Protein AF-A0A835VDY8-F1 (afdb_monomer)

Structure (mmCIF, N/CA/C/O backbone):
data_AF-A0A835VDY8-F1
#
_entry.id   AF-A0A835VDY8-F1
#
loop_
_atom_site.group_PDB
_atom_site.id
_atom_site.type_symbol
_atom_site.label_atom_id
_atom_site.label_alt_id
_atom_site.label_comp_id
_atom_site.label_asym_id
_atom_site.label_entity_id
_atom_site.label_seq_id
_atom_site.pdbx_PDB_ins_code
_atom_site.Cartn_x
_atom_site.Cartn_y
_atom_site.Cartn_z
_atom_site.occupancy
_atom_site.B_iso_or_equiv
_atom_site.auth_seq_id
_atom_site.auth_comp_id
_atom_site.auth_asym_id
_atom_site.auth_atom_id
_atom_site.pdbx_PDB_model_num
ATOM 1 N N . MET A 1 1 ? -74.717 -18.805 119.544 1.00 45.56 1 MET A N 1
ATOM 2 C CA . MET A 1 1 ? -73.335 -18.636 119.050 1.00 45.56 1 MET A CA 1
ATOM 3 C C . MET A 1 1 ? -73.370 -18.678 117.538 1.00 45.56 1 MET A C 1
ATOM 5 O O . MET A 1 1 ? -73.751 -19.712 117.020 1.00 45.56 1 MET A O 1
ATOM 9 N N . MET A 1 2 ? -73.044 -17.566 116.879 1.00 38.53 2 MET A N 1
ATOM 10 C CA . MET A 1 2 ? -72.367 -17.465 115.576 1.00 38.53 2 MET A CA 1
ATOM 11 C C . MET A 1 2 ? -72.032 -15.975 115.423 1.00 38.53 2 MET A C 1
ATOM 13 O O . MET A 1 2 ? -72.844 -15.180 114.962 1.00 38.53 2 MET A O 1
ATOM 17 N N . ASN A 1 3 ? -70.876 -15.588 115.968 1.00 45.03 3 ASN A N 1
ATOM 18 C CA . ASN A 1 3 ? -70.331 -14.238 115.866 1.00 45.03 3 ASN A CA 1
ATOM 19 C C . ASN A 1 3 ? -69.739 -14.079 114.462 1.00 45.03 3 ASN A C 1
ATOM 21 O O . ASN A 1 3 ? -68.649 -14.583 114.199 1.00 45.03 3 ASN A O 1
ATOM 25 N N . GLY A 1 4 ? -70.460 -13.409 113.566 1.00 47.72 4 GLY A N 1
ATOM 26 C CA . GLY A 1 4 ? -69.877 -12.884 112.335 1.00 47.72 4 GLY A CA 1
ATOM 27 C C . GLY A 1 4 ? -69.059 -11.630 112.666 1.00 47.72 4 GLY A C 1
ATOM 28 O O . GLY A 1 4 ? -69.586 -10.749 113.348 1.00 47.72 4 GLY A O 1
ATOM 29 N N . PRO A 1 5 ? -67.784 -11.530 112.262 1.00 52.59 5 PRO A N 1
ATOM 30 C CA . PRO A 1 5 ? -66.956 -10.371 112.582 1.00 52.59 5 PRO A CA 1
ATOM 31 C C . PRO A 1 5 ? -67.493 -9.113 111.877 1.00 52.59 5 PRO A C 1
ATOM 33 O O . PRO A 1 5 ? -67.587 -9.082 110.652 1.00 52.59 5 PRO A O 1
ATOM 36 N N . SER A 1 6 ? -67.845 -8.066 112.640 1.00 56.09 6 SER A N 1
ATOM 37 C CA . SER A 1 6 ? -68.182 -6.757 112.067 1.00 56.09 6 SER A CA 1
ATOM 38 C C . SER A 1 6 ? -66.892 -6.043 111.670 1.00 56.09 6 SER A C 1
ATOM 40 O O . SER A 1 6 ? -66.142 -5.567 112.526 1.00 56.09 6 SER A O 1
ATOM 42 N N . LEU A 1 7 ? -66.622 -5.993 110.369 1.00 58.00 7 LEU A N 1
ATOM 43 C CA . LEU A 1 7 ? -65.537 -5.199 109.806 1.00 58.00 7 LEU A CA 1
ATOM 44 C C . LEU A 1 7 ? -65.793 -3.709 110.090 1.00 58.00 7 LEU A C 1
ATOM 46 O O . LEU A 1 7 ? -66.880 -3.192 109.841 1.00 58.00 7 LEU A O 1
ATOM 50 N N . SER A 1 8 ? -64.789 -3.024 110.641 1.00 72.44 8 SER A N 1
ATOM 51 C CA . SER A 1 8 ? -64.797 -1.569 110.844 1.00 72.44 8 SER A CA 1
ATOM 52 C C . SER A 1 8 ? -64.955 -0.844 109.501 1.00 72.44 8 SER A C 1
ATOM 54 O O . SER A 1 8 ? -64.364 -1.270 108.510 1.00 72.44 8 SER A O 1
ATOM 56 N N . TRP A 1 9 ? -65.684 0.277 109.465 1.00 71.56 9 TRP A N 1
ATOM 57 C CA . TRP A 1 9 ? -65.891 1.114 108.266 1.00 71.56 9 TRP A CA 1
ATOM 58 C C . TRP A 1 9 ? -64.578 1.459 107.539 1.00 71.56 9 TRP A C 1
ATOM 60 O O . TRP A 1 9 ? -64.515 1.445 106.314 1.00 71.56 9 TRP A O 1
ATOM 70 N N . THR A 1 10 ? -63.497 1.684 108.288 1.00 74.25 10 THR A N 1
ATOM 71 C CA . THR A 1 10 ? -62.144 1.900 107.748 1.00 74.25 10 THR A CA 1
ATOM 72 C C . THR A 1 10 ? -61.560 0.684 107.021 1.00 74.25 10 THR A C 1
ATOM 74 O O . THR A 1 10 ? -60.814 0.852 106.062 1.00 74.25 10 THR A O 1
ATOM 77 N N . SER A 1 11 ? -61.909 -0.537 107.431 1.00 75.50 11 SER A N 1
ATOM 78 C CA . SER A 1 11 ? -61.459 -1.774 106.779 1.00 75.50 11 SER A CA 1
ATOM 79 C C . SER A 1 11 ? -62.157 -1.992 105.436 1.00 75.50 11 SER A C 1
ATOM 81 O O . SER A 1 11 ? -61.495 -2.349 104.469 1.00 75.50 11 SER A O 1
ATOM 83 N N . MET A 1 12 ? -63.466 -1.718 105.355 1.00 76.56 12 MET A N 1
ATOM 84 C CA . MET A 1 12 ? -64.210 -1.787 104.089 1.00 76.56 12 MET A CA 1
ATOM 85 C C . MET A 1 12 ? -63.710 -0.756 103.074 1.00 76.56 12 MET A C 1
ATOM 87 O O . MET A 1 12 ? -63.576 -1.079 101.899 1.00 76.56 12 MET A O 1
ATOM 91 N N . VAL A 1 13 ? -63.407 0.471 103.514 1.00 78.88 13 VAL A N 1
ATOM 92 C CA . VAL A 1 13 ? -62.888 1.522 102.622 1.00 78.88 13 VAL A CA 1
ATOM 93 C C . VAL A 1 13 ? -61.520 1.138 102.046 1.00 78.88 13 VAL A C 1
ATOM 95 O O . VAL A 1 13 ? -61.340 1.225 100.836 1.00 78.88 13 VAL A O 1
ATOM 98 N N . ASN A 1 14 ? -60.594 0.621 102.863 1.00 80.75 14 ASN A N 1
ATOM 99 C CA . ASN A 1 14 ? -59.285 0.163 102.377 1.00 80.75 14 ASN A CA 1
ATOM 100 C C . ASN A 1 14 ? -59.382 -1.035 101.415 1.00 80.75 14 ASN A C 1
ATOM 102 O O . ASN A 1 14 ? -58.608 -1.125 100.466 1.00 80.75 14 ASN A O 1
ATOM 106 N N . GLU A 1 15 ? -60.317 -1.958 101.644 1.00 81.00 15 GLU A N 1
ATOM 107 C CA . GLU A 1 15 ? -60.523 -3.124 100.777 1.00 81.00 15 GLU A CA 1
ATOM 108 C C . GLU A 1 15 ? -61.142 -2.739 99.424 1.00 81.00 15 GLU A C 1
ATOM 110 O O . GLU A 1 15 ? -60.750 -3.270 98.382 1.00 81.00 15 GLU A O 1
ATOM 115 N N . ILE A 1 16 ? -62.052 -1.759 99.417 1.00 81.38 16 ILE A N 1
ATOM 116 C CA . ILE A 1 16 ? -62.615 -1.182 98.191 1.00 81.38 16 ILE A CA 1
ATOM 117 C C . ILE A 1 16 ? -61.536 -0.424 97.407 1.00 81.38 16 ILE A C 1
ATOM 119 O O . ILE A 1 16 ? -61.387 -0.682 96.214 1.00 81.38 16 ILE A O 1
ATOM 123 N N . ASP A 1 17 ? -60.745 0.440 98.053 1.00 81.50 17 ASP A N 1
ATOM 124 C CA . ASP A 1 17 ? -59.644 1.166 97.396 1.00 81.50 17 ASP A CA 1
ATOM 125 C C . ASP A 1 17 ? -58.592 0.209 96.819 1.00 81.50 17 ASP A C 1
ATOM 127 O O . ASP A 1 17 ? -58.104 0.403 95.700 1.00 81.50 17 ASP A O 1
ATOM 131 N N . HIS A 1 18 ? -58.279 -0.874 97.535 1.00 82.69 18 HIS A N 1
ATOM 132 C CA . HIS A 1 18 ? -57.366 -1.903 97.048 1.00 82.69 18 HIS A CA 1
ATOM 133 C C . HIS A 1 18 ? -57.928 -2.636 95.821 1.00 82.69 18 HIS A C 1
ATOM 135 O O . HIS A 1 18 ? -57.229 -2.769 94.816 1.00 82.69 18 HIS A O 1
ATOM 141 N N . ASN A 1 19 ? -59.203 -3.042 95.846 1.00 81.44 19 ASN A N 1
ATOM 142 C CA . ASN A 1 19 ? -59.855 -3.694 94.706 1.00 81.44 19 ASN A CA 1
ATOM 143 C C . ASN A 1 19 ? -59.995 -2.772 93.489 1.00 81.44 19 ASN A C 1
ATOM 145 O O . ASN A 1 19 ? -59.805 -3.221 92.358 1.00 81.44 19 ASN A O 1
ATOM 149 N N . VAL A 1 20 ? -60.292 -1.487 93.697 1.00 86.00 20 VAL A N 1
ATOM 150 C CA . VAL A 1 20 ? -60.335 -0.486 92.621 1.00 86.00 20 VAL A CA 1
ATOM 151 C C . VAL A 1 20 ? -58.948 -0.321 92.000 1.00 86.00 20 VAL A C 1
ATOM 153 O O . VAL A 1 20 ? -58.827 -0.356 90.776 1.00 86.00 20 VAL A O 1
ATOM 156 N N . THR A 1 21 ? -57.900 -0.235 92.822 1.00 85.19 21 THR A N 1
ATOM 157 C CA . THR A 1 21 ? -56.507 -0.132 92.361 1.00 85.19 21 THR A CA 1
ATOM 158 C C . THR A 1 21 ? -56.075 -1.373 91.576 1.00 85.19 21 THR A C 1
ATOM 160 O O . THR A 1 21 ? -55.501 -1.248 90.496 1.00 85.19 21 THR A O 1
ATOM 163 N N . ILE A 1 22 ? -56.404 -2.577 92.060 1.00 86.25 22 ILE A N 1
ATOM 164 C CA . ILE A 1 22 ? -56.131 -3.837 91.350 1.00 86.25 22 ILE A CA 1
ATOM 165 C C . ILE A 1 22 ? -56.886 -3.888 90.019 1.00 86.25 22 ILE A C 1
ATOM 167 O O . ILE A 1 22 ? -56.325 -4.309 89.010 1.00 86.25 22 ILE A O 1
ATOM 171 N N . HIS A 1 23 ? -58.149 -3.461 89.986 1.00 84.50 23 HIS A N 1
ATOM 172 C CA . HIS A 1 23 ? -58.953 -3.514 88.770 1.00 84.50 23 HIS A CA 1
ATOM 173 C C . HIS A 1 23 ? -58.499 -2.492 87.718 1.00 84.50 23 HIS A C 1
ATOM 175 O O . HIS A 1 23 ? -58.461 -2.824 86.532 1.00 84.50 23 HIS A O 1
ATOM 181 N N . LEU A 1 24 ? -58.111 -1.279 88.134 1.00 87.94 24 LEU A N 1
ATOM 182 C CA . LEU A 1 24 ? -57.464 -0.299 87.256 1.00 87.94 24 LEU A CA 1
ATOM 183 C C . LEU A 1 24 ? -56.134 -0.835 86.722 1.00 87.94 24 LEU A C 1
ATOM 185 O O . LEU A 1 24 ? -55.955 -0.877 85.508 1.00 87.94 24 LEU A O 1
ATOM 189 N N . GLY A 1 25 ? -55.266 -1.346 87.601 1.00 89.12 25 GLY A N 1
ATOM 190 C CA . GLY A 1 25 ? -53.998 -1.953 87.198 1.00 89.12 25 GLY A CA 1
ATOM 191 C C . GLY A 1 25 ? -54.188 -3.136 86.246 1.00 89.12 25 GLY A C 1
ATOM 192 O O . GLY A 1 25 ? -53.456 -3.267 85.272 1.00 89.12 25 GLY A O 1
ATOM 193 N N . SER A 1 26 ? -55.221 -3.962 86.453 1.00 88.88 26 SER A N 1
ATOM 194 C CA . SER A 1 26 ? -55.571 -5.063 85.549 1.00 88.88 26 SER A CA 1
ATOM 195 C C . SER A 1 26 ? -56.041 -4.570 84.181 1.00 88.88 26 SER A C 1
ATOM 197 O O . SER A 1 26 ? -55.696 -5.195 83.181 1.00 88.88 26 SER A O 1
ATOM 199 N N . LYS A 1 27 ? -56.818 -3.480 84.120 1.00 91.38 27 LYS A N 1
ATOM 200 C CA . LYS A 1 27 ? -57.273 -2.879 82.855 1.00 91.38 27 LYS A CA 1
ATOM 201 C C . LYS A 1 27 ? -56.116 -2.270 82.067 1.00 91.38 27 LYS A C 1
ATOM 203 O O . LYS A 1 27 ? -56.022 -2.480 80.857 1.00 91.38 27 LYS A O 1
ATOM 208 N N . GLU A 1 28 ? -55.222 -1.562 82.748 1.00 93.00 28 GLU A N 1
ATOM 209 C CA . GLU A 1 28 ? -53.997 -1.022 82.151 1.00 93.00 28 GLU A CA 1
ATOM 210 C C . GLU A 1 28 ? -53.107 -2.147 81.616 1.00 93.00 28 GLU A C 1
ATOM 212 O O . GLU A 1 28 ? -52.641 -2.079 80.478 1.00 93.00 28 GLU A O 1
ATOM 217 N N . PHE A 1 29 ? -52.955 -3.238 82.375 1.00 92.81 29 PHE A N 1
ATOM 218 C CA . PHE A 1 29 ? -52.211 -4.415 81.926 1.00 92.81 29 PHE A CA 1
ATOM 219 C C . PHE A 1 29 ? -52.827 -5.060 80.681 1.00 92.81 29 PHE A C 1
ATOM 221 O O . PHE A 1 29 ? -52.102 -5.401 79.749 1.00 92.81 29 PHE A O 1
ATOM 228 N N . THR A 1 30 ? -54.155 -5.213 80.625 1.00 93.56 30 THR A N 1
ATOM 229 C CA . THR A 1 30 ? -54.826 -5.753 79.431 1.00 93.56 30 THR A CA 1
ATOM 230 C C . THR A 1 30 ? -54.661 -4.843 78.217 1.00 93.56 30 THR A C 1
ATOM 232 O O . THR A 1 30 ? -54.356 -5.339 77.136 1.00 93.56 30 THR A O 1
ATOM 235 N N . SER A 1 31 ? -54.756 -3.521 78.401 1.00 94.88 31 SER A N 1
ATOM 236 C CA . SER A 1 31 ? -54.522 -2.545 77.329 1.00 94.88 31 SER A CA 1
ATOM 237 C C . SER A 1 31 ? -53.092 -2.635 76.791 1.00 94.88 31 SER A C 1
ATOM 239 O O . SER A 1 31 ? -52.888 -2.650 75.580 1.00 94.88 31 SER A O 1
ATOM 241 N N . LEU A 1 32 ? -52.099 -2.757 77.678 1.00 95.44 32 LEU A N 1
ATOM 242 C CA . LEU A 1 32 ? -50.695 -2.944 77.302 1.00 95.44 32 LEU A CA 1
ATOM 243 C C . LEU A 1 32 ? -50.461 -4.265 76.559 1.00 95.44 32 LEU A C 1
ATOM 245 O O . LEU A 1 32 ? -49.626 -4.319 75.656 1.00 95.44 32 LEU A O 1
ATOM 249 N N . ILE A 1 33 ? -51.167 -5.340 76.921 1.00 95.31 33 ILE A N 1
ATOM 250 C CA . ILE A 1 33 ? -51.073 -6.628 76.218 1.00 95.31 33 ILE A CA 1
ATOM 251 C C . ILE A 1 33 ? -51.619 -6.499 74.794 1.00 95.31 33 ILE A C 1
ATOM 253 O O . ILE A 1 33 ? -50.957 -6.937 73.853 1.00 95.31 33 ILE A O 1
ATOM 257 N N . GLU A 1 34 ? -52.791 -5.889 74.623 1.00 95.00 34 GLU A N 1
ATOM 258 C CA . GLU A 1 34 ? -53.400 -5.668 73.308 1.00 95.00 34 GLU A CA 1
ATOM 259 C C . GLU A 1 34 ? -52.531 -4.753 72.434 1.00 95.00 34 GLU A C 1
ATOM 261 O O . GLU A 1 34 ? -52.245 -5.074 71.277 1.00 95.00 34 GLU A O 1
ATOM 266 N N . GLU A 1 35 ? -52.017 -3.657 72.995 1.00 95.75 35 GLU A N 1
ATOM 267 C CA . GLU A 1 35 ? -51.085 -2.763 72.306 1.00 95.75 35 GLU A CA 1
ATOM 268 C C . GLU A 1 35 ? -49.803 -3.501 71.883 1.00 95.75 35 GLU A C 1
ATOM 270 O O . GLU A 1 35 ? -49.396 -3.434 70.723 1.00 95.75 35 GLU A O 1
ATOM 275 N N . ASN A 1 36 ? -49.202 -4.305 72.764 1.00 95.12 36 ASN A N 1
ATOM 276 C CA . ASN A 1 36 ? -48.033 -5.113 72.406 1.00 95.12 36 ASN A CA 1
ATOM 277 C C . ASN A 1 36 ? -48.340 -6.157 71.323 1.00 95.12 36 ASN A C 1
ATOM 279 O O . ASN A 1 36 ? -47.507 -6.400 70.447 1.00 95.12 36 ASN A O 1
ATOM 283 N N . GLN A 1 37 ? -49.525 -6.771 71.339 1.00 96.94 37 GLN A N 1
ATOM 284 C CA . GLN A 1 37 ? -49.941 -7.717 70.302 1.00 96.94 37 GLN A CA 1
ATOM 285 C C . GLN A 1 37 ? -50.136 -7.024 68.950 1.00 96.94 37 GLN A C 1
ATOM 287 O O . GLN A 1 37 ? -49.674 -7.534 67.927 1.00 96.94 37 GLN A O 1
ATOM 292 N N . THR A 1 38 ? -50.760 -5.844 68.930 1.00 96.62 38 THR A N 1
ATOM 293 C CA . THR A 1 38 ? -50.919 -5.060 67.696 1.00 96.62 38 THR A CA 1
ATOM 294 C C . THR A 1 38 ? -49.572 -4.578 67.159 1.00 96.62 38 THR A C 1
ATOM 296 O O . THR A 1 38 ? -49.312 -4.718 65.959 1.00 96.62 38 THR A O 1
ATOM 299 N N . MET A 1 39 ? -48.668 -4.113 68.031 1.00 96.62 39 MET A N 1
ATOM 300 C CA . MET A 1 39 ? -47.288 -3.795 67.657 1.00 96.62 39 MET A CA 1
ATOM 301 C C . MET A 1 39 ? -46.572 -5.007 67.068 1.00 96.62 39 MET A C 1
ATOM 303 O O . MET A 1 39 ? -45.959 -4.887 66.008 1.00 96.62 39 MET A O 1
ATOM 307 N N . LYS A 1 40 ? -46.676 -6.181 67.701 1.00 97.12 40 LYS A N 1
ATOM 308 C CA . LYS A 1 40 ? -46.056 -7.415 67.207 1.00 97.12 40 LYS A CA 1
ATOM 309 C C . LYS A 1 40 ? -46.523 -7.750 65.788 1.00 97.12 40 LYS A C 1
ATOM 311 O O . LYS A 1 40 ? -45.691 -7.952 64.908 1.00 97.12 40 LYS A O 1
ATOM 316 N N . VAL A 1 41 ? -47.835 -7.747 65.541 1.00 97.44 41 VAL A N 1
ATOM 317 C CA . VAL A 1 41 ? -48.400 -8.025 64.206 1.00 97.44 41 VAL A CA 1
ATOM 318 C C . VAL A 1 41 ? -47.951 -6.978 63.179 1.00 97.44 41 VAL A C 1
ATOM 320 O O . VAL A 1 41 ? -47.628 -7.316 62.037 1.00 97.44 41 VAL A O 1
ATOM 323 N N . SER A 1 42 ? -47.894 -5.703 63.573 1.00 96.69 42 SER A N 1
ATOM 324 C CA . SER A 1 42 ? -47.414 -4.615 62.713 1.00 96.69 42 SER A CA 1
ATOM 325 C C . SER A 1 42 ? -45.939 -4.792 62.331 1.00 96.69 42 SER A C 1
ATOM 327 O O . SER A 1 42 ? -45.585 -4.681 61.154 1.00 96.69 42 SER A O 1
ATOM 329 N N . LEU A 1 43 ? -45.082 -5.141 63.295 1.00 96.75 43 LEU A N 1
ATOM 330 C CA . LEU A 1 43 ? -43.661 -5.407 63.070 1.00 96.75 43 LEU A CA 1
ATOM 331 C C . LEU A 1 43 ? -43.444 -6.620 62.163 1.00 96.75 43 LEU A C 1
ATOM 333 O O . LEU A 1 43 ? -42.665 -6.527 61.220 1.00 96.75 43 LEU A O 1
ATOM 337 N N . GLU A 1 44 ? -44.171 -7.719 62.373 1.00 97.31 44 GLU A N 1
ATOM 338 C CA . GLU A 1 44 ? -44.104 -8.900 61.499 1.00 97.31 44 GLU A CA 1
ATOM 339 C C . GLU A 1 44 ? -44.507 -8.565 60.054 1.00 97.31 44 GLU A C 1
ATOM 341 O O . GLU A 1 44 ? -43.875 -9.019 59.096 1.00 97.31 44 GLU A O 1
ATOM 346 N N . LYS A 1 45 ? -45.539 -7.732 59.873 1.00 97.31 45 LYS A N 1
ATOM 347 C CA . LYS A 1 45 ? -45.966 -7.259 58.549 1.00 97.31 45 LYS A CA 1
ATOM 348 C C . LYS A 1 45 ? -44.909 -6.373 57.890 1.00 97.31 45 LYS A C 1
ATOM 350 O O . LYS A 1 45 ? -44.676 -6.500 56.688 1.00 97.31 45 LYS A O 1
ATOM 355 N N . ASN A 1 46 ? -44.292 -5.471 58.647 1.00 96.50 46 ASN A N 1
ATOM 356 C CA . ASN A 1 46 ? -43.258 -4.576 58.132 1.00 96.50 46 ASN A CA 1
ATOM 357 C C . ASN A 1 46 ? -41.963 -5.328 57.809 1.00 96.50 46 ASN A C 1
ATOM 359 O O . ASN A 1 46 ? -41.378 -5.061 56.766 1.00 96.50 46 ASN A O 1
ATOM 363 N N . LEU A 1 47 ? -41.578 -6.319 58.619 1.00 96.94 47 LEU A N 1
ATOM 364 C CA . LEU A 1 47 ? -40.440 -7.195 58.340 1.00 96.94 47 LEU A CA 1
ATOM 365 C C . LEU A 1 47 ? -40.620 -7.921 57.002 1.00 96.94 47 LEU A C 1
ATOM 367 O O . LEU A 1 47 ? -39.759 -7.823 56.136 1.00 96.94 47 LEU A O 1
ATOM 371 N N . LYS A 1 48 ? -41.781 -8.553 56.781 1.00 97.12 48 LYS A N 1
ATOM 372 C CA . LYS A 1 48 ? -42.083 -9.238 55.510 1.00 97.12 48 LYS A CA 1
ATOM 373 C C . LYS A 1 48 ? -42.064 -8.294 54.307 1.00 97.12 48 LYS A C 1
ATOM 375 O O . LYS A 1 48 ? -41.605 -8.669 53.231 1.00 97.12 48 LYS A O 1
ATOM 380 N N . ARG A 1 49 ? -42.578 -7.070 54.469 1.00 96.19 49 ARG A N 1
ATOM 381 C CA . ARG A 1 49 ? -42.523 -6.044 53.415 1.00 96.19 49 ARG A CA 1
ATOM 382 C C . ARG A 1 49 ? -41.089 -5.646 53.100 1.00 96.19 49 ARG A C 1
ATOM 384 O O . ARG A 1 49 ? -40.744 -5.558 51.930 1.00 96.19 49 ARG A O 1
ATOM 391 N N . GLU A 1 50 ? -40.265 -5.429 54.118 1.00 95.62 50 GLU A N 1
ATOM 392 C CA . GLU A 1 50 ? -38.871 -5.035 53.923 1.00 95.62 50 GLU A CA 1
ATOM 393 C C . GLU A 1 50 ? -38.049 -6.159 53.281 1.00 95.62 50 GLU A C 1
ATOM 395 O O . GLU A 1 50 ? -37.281 -5.908 52.356 1.00 95.62 50 GLU A O 1
ATOM 400 N N . GLU A 1 51 ? -38.268 -7.411 53.690 1.00 96.12 51 GLU A N 1
ATOM 401 C CA . GLU A 1 51 ? -37.669 -8.588 53.049 1.00 96.12 51 GLU A CA 1
ATOM 402 C C . GLU A 1 51 ? -38.067 -8.696 51.569 1.00 96.12 51 GLU A C 1
ATOM 404 O O . GLU A 1 51 ? -37.203 -8.903 50.715 1.00 96.12 51 GLU A O 1
ATOM 409 N N . SER A 1 52 ? -39.350 -8.486 51.250 1.00 94.81 52 SER A N 1
ATOM 410 C CA . SER A 1 52 ? -39.842 -8.467 49.867 1.00 94.81 52 SER A CA 1
ATOM 411 C C . SER A 1 52 ? -39.216 -7.332 49.050 1.00 94.81 52 SER A C 1
ATOM 413 O O . SER A 1 52 ? -38.722 -7.574 47.951 1.00 94.81 52 SER A O 1
ATOM 415 N N . ASN A 1 53 ? -39.176 -6.109 49.590 1.00 95.81 53 ASN A N 1
ATOM 416 C CA . ASN A 1 53 ? -38.589 -4.943 48.921 1.00 95.81 53 ASN A CA 1
ATOM 417 C C . ASN A 1 53 ? -37.085 -5.124 48.677 1.00 95.81 53 ASN A C 1
ATOM 419 O O . ASN A 1 53 ? -36.557 -4.715 47.642 1.00 95.81 53 ASN A O 1
ATOM 423 N N . LYS A 1 54 ? -36.370 -5.724 49.636 1.00 97.31 54 LYS A N 1
ATOM 424 C CA . LYS A 1 54 ? -34.945 -6.031 49.498 1.00 97.31 54 LYS A CA 1
ATOM 425 C C . LYS A 1 54 ? -34.712 -7.040 48.376 1.00 97.31 54 LYS A C 1
ATOM 427 O O . LYS A 1 54 ? -33.812 -6.833 47.563 1.00 97.31 54 LYS A O 1
ATOM 432 N N . LEU A 1 55 ? -35.526 -8.096 48.320 1.00 96.12 55 LEU A N 1
ATOM 433 C CA . LEU A 1 55 ? -35.433 -9.110 47.272 1.00 96.12 55 LEU A CA 1
ATOM 434 C C . LEU A 1 55 ? -35.720 -8.514 45.888 1.00 96.12 55 LEU A C 1
ATOM 436 O O . LEU A 1 55 ? -34.985 -8.789 44.943 1.00 96.12 55 LEU A O 1
ATOM 440 N N . GLU A 1 56 ? -36.741 -7.665 45.773 1.00 96.50 56 GLU A N 1
ATOM 441 C CA . GLU A 1 56 ? -37.096 -6.984 44.524 1.00 96.50 56 GLU A CA 1
ATOM 442 C C . GLU A 1 56 ? -35.945 -6.106 44.009 1.00 96.50 56 GLU A C 1
ATOM 444 O O . GLU A 1 56 ? -35.515 -6.264 42.865 1.00 96.50 56 GLU A O 1
ATOM 449 N N . LYS A 1 57 ? -35.355 -5.275 44.879 1.00 97.06 57 LYS A N 1
ATOM 450 C CA . LYS A 1 57 ? -34.186 -4.445 44.537 1.00 97.06 57 LYS A CA 1
ATOM 451 C C . LYS A 1 57 ? -32.978 -5.277 44.101 1.00 97.06 57 LYS A C 1
ATOM 453 O O . LYS A 1 57 ? -32.254 -4.891 43.186 1.00 97.06 57 LYS A O 1
ATOM 458 N N . GLU A 1 58 ? -32.739 -6.419 44.743 1.00 96.06 58 GLU A N 1
ATOM 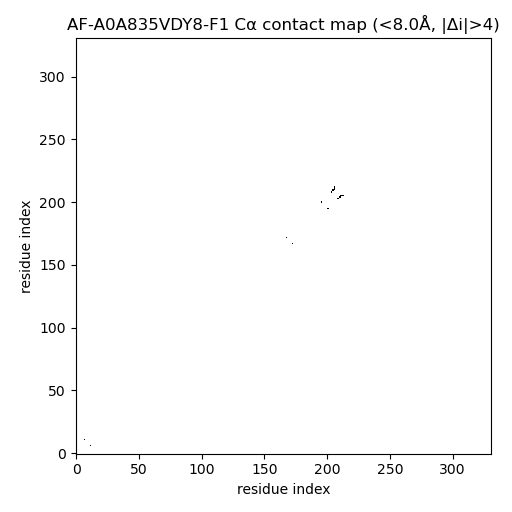459 C CA . GLU A 1 58 ? -31.642 -7.323 44.382 1.00 96.06 58 GLU A CA 1
ATOM 460 C C . GLU A 1 58 ? -31.865 -7.976 43.009 1.00 96.06 58 GLU A C 1
ATOM 462 O O . GLU A 1 58 ? -30.924 -8.105 42.221 1.00 96.06 58 GLU A O 1
ATOM 467 N N . VAL A 1 59 ? -33.104 -8.366 42.696 1.00 97.31 59 VAL A N 1
ATOM 468 C CA . VAL A 1 59 ? -33.475 -8.915 41.383 1.00 97.31 59 VAL A CA 1
ATOM 469 C C . VAL A 1 59 ? -33.322 -7.861 40.288 1.00 97.31 59 VAL A C 1
ATOM 471 O O . VAL A 1 59 ? -32.736 -8.164 39.247 1.00 97.31 59 VAL A O 1
ATOM 474 N N . GLU A 1 60 ? -33.773 -6.630 40.524 1.00 96.69 60 GLU A N 1
ATOM 475 C CA . GLU A 1 60 ? -33.638 -5.526 39.570 1.00 96.69 60 GLU A CA 1
ATOM 476 C C . GLU A 1 60 ? -32.165 -5.176 39.313 1.00 96.69 60 GLU A C 1
ATOM 478 O O . GLU A 1 60 ? -31.734 -5.109 38.161 1.00 96.69 60 GLU A O 1
ATOM 483 N N . ALA A 1 61 ? -31.352 -5.064 40.369 1.00 96.12 61 ALA A N 1
ATOM 484 C CA . ALA A 1 61 ? -29.915 -4.825 40.239 1.00 96.12 61 ALA A CA 1
ATOM 485 C C . ALA A 1 61 ? -29.210 -5.952 39.461 1.00 96.12 61 ALA A C 1
ATOM 487 O O . ALA A 1 61 ? -28.352 -5.693 38.611 1.00 96.12 61 ALA A O 1
ATOM 488 N N . ARG A 1 62 ? -29.598 -7.214 39.697 1.00 96.56 62 ARG A N 1
ATOM 489 C CA . ARG A 1 62 ? -29.100 -8.361 38.921 1.00 96.56 62 ARG A CA 1
ATOM 490 C C . ARG A 1 62 ? -29.526 -8.297 37.458 1.00 96.56 62 ARG A C 1
ATOM 492 O O . ARG A 1 62 ? -28.715 -8.617 36.593 1.00 96.56 62 ARG A O 1
ATOM 499 N N . ALA A 1 63 ? -30.766 -7.911 37.166 1.00 97.31 63 ALA A N 1
ATOM 500 C CA . ALA A 1 63 ? -31.252 -7.766 35.797 1.00 97.31 63 ALA A CA 1
ATOM 501 C C . ALA A 1 63 ? -30.499 -6.650 35.054 1.00 97.31 63 ALA A C 1
ATOM 503 O O . ALA A 1 63 ? -30.008 -6.878 33.950 1.00 97.31 63 ALA A O 1
ATOM 504 N N . ALA A 1 64 ? -30.310 -5.491 35.692 1.00 97.19 64 ALA A N 1
ATOM 505 C CA . ALA A 1 64 ? -29.531 -4.382 35.145 1.00 97.19 64 ALA A CA 1
ATOM 506 C C . ALA A 1 64 ? -28.074 -4.788 34.859 1.00 97.19 64 ALA A C 1
ATOM 508 O O . ALA A 1 64 ? -27.555 -4.525 33.774 1.00 97.19 64 ALA A O 1
ATOM 509 N N . SER A 1 65 ? -27.435 -5.499 35.795 1.00 96.94 65 SER A N 1
ATOM 510 C CA . SER A 1 65 ? -26.075 -6.018 35.616 1.00 96.94 65 SER A CA 1
ATOM 511 C C . SER A 1 65 ? -25.975 -7.009 34.451 1.00 96.94 65 SER A C 1
ATOM 513 O O . SER A 1 65 ? -25.043 -6.915 33.653 1.00 96.94 65 SER A O 1
ATOM 515 N N . LYS A 1 66 ? -26.945 -7.920 34.301 1.00 97.44 66 LYS A N 1
ATOM 516 C CA . LYS A 1 66 ? -26.990 -8.864 33.173 1.00 97.44 66 LYS A CA 1
ATOM 517 C C . LYS A 1 66 ? -27.175 -8.155 31.834 1.00 97.44 66 LYS A C 1
ATOM 519 O O . LYS A 1 66 ? -26.463 -8.476 30.892 1.00 97.44 66 LYS A O 1
ATOM 524 N N . ASN A 1 67 ? -28.077 -7.180 31.753 1.00 96.44 67 ASN A N 1
ATOM 525 C CA . ASN A 1 67 ? -28.298 -6.411 30.526 1.00 96.44 67 ASN A CA 1
ATOM 526 C C . ASN A 1 67 ? -27.034 -5.660 30.098 1.00 96.44 67 ASN A C 1
ATOM 528 O O . ASN A 1 67 ? -26.663 -5.694 28.928 1.00 96.44 67 ASN A O 1
ATOM 532 N N . LEU A 1 68 ? -26.331 -5.048 31.056 1.00 97.81 68 LEU A N 1
ATOM 533 C CA . LEU A 1 68 ? -25.050 -4.399 30.794 1.00 97.81 68 LEU A CA 1
ATOM 534 C C . LEU A 1 68 ? -23.984 -5.406 30.342 1.00 97.81 68 LEU A C 1
ATOM 536 O O . LEU A 1 68 ? -23.232 -5.124 29.415 1.00 97.81 68 LEU A O 1
ATOM 540 N N . HIS A 1 69 ? -23.942 -6.595 30.949 1.00 96.44 69 HIS A N 1
ATOM 541 C CA . HIS A 1 69 ? -23.034 -7.659 30.527 1.00 96.44 69 HIS A CA 1
ATOM 542 C C . HIS A 1 69 ? -23.302 -8.119 29.086 1.00 96.44 69 HIS A C 1
ATOM 544 O O . HIS A 1 69 ? -22.356 -8.246 28.312 1.00 96.44 69 HIS A O 1
ATOM 550 N N . TYR A 1 70 ? -24.570 -8.312 28.704 1.00 97.38 70 TYR A N 1
ATOM 551 C CA . TYR A 1 70 ? -24.936 -8.654 27.328 1.00 97.38 70 TYR A CA 1
ATOM 552 C C . TYR A 1 70 ? -24.541 -7.557 26.334 1.00 97.38 70 TYR A C 1
ATOM 554 O O . TYR A 1 70 ? -23.964 -7.878 25.299 1.00 97.38 70 TYR A O 1
ATOM 562 N N . GLY A 1 71 ? -24.768 -6.282 26.671 1.00 96.94 71 GLY A N 1
ATOM 563 C CA . GLY A 1 71 ? -24.353 -5.159 25.823 1.00 96.94 71 GLY A CA 1
ATOM 564 C C . GLY A 1 71 ? -22.837 -5.105 25.617 1.00 96.94 71 GLY A C 1
ATOM 565 O O . GLY A 1 71 ? -22.367 -5.038 24.486 1.00 96.94 71 GLY A O 1
ATOM 566 N N . LEU A 1 72 ? -22.056 -5.241 26.695 1.00 97.62 72 LEU A N 1
ATOM 567 C CA . LEU A 1 72 ? -20.592 -5.282 26.600 1.00 97.62 72 LEU A CA 1
ATOM 568 C C . LEU A 1 72 ? -20.082 -6.476 25.783 1.00 97.62 72 LEU A C 1
ATOM 570 O O . LEU A 1 72 ? -19.067 -6.363 25.100 1.00 97.62 72 LEU A O 1
ATOM 574 N N . MET A 1 73 ? -20.759 -7.623 25.861 1.00 97.94 73 MET A N 1
ATOM 575 C CA . MET A 1 73 ? -20.398 -8.809 25.084 1.00 97.94 73 MET A CA 1
ATOM 576 C C . MET A 1 73 ? -20.660 -8.607 23.586 1.00 97.94 73 MET A C 1
ATOM 578 O O . MET A 1 73 ? -19.823 -8.986 22.771 1.00 97.94 73 MET A O 1
ATOM 582 N N . GLU A 1 74 ? -21.776 -7.970 23.227 1.00 97.88 74 GLU A N 1
ATOM 583 C CA . GLU A 1 74 ? -22.092 -7.617 21.839 1.00 97.88 74 GLU A CA 1
ATOM 584 C C . GLU A 1 74 ? -21.081 -6.610 21.2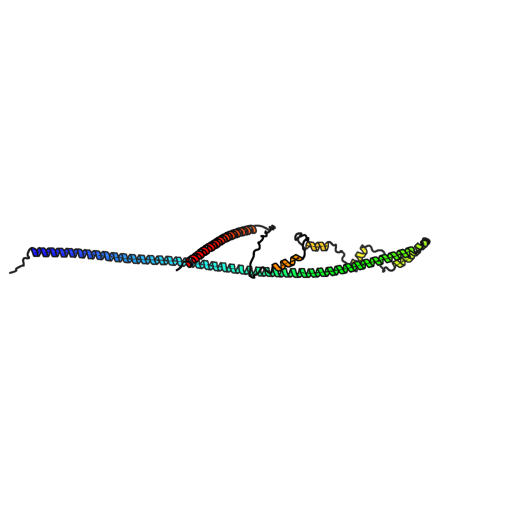68 1.00 97.88 74 GLU A C 1
ATOM 586 O O . GLU A 1 74 ? -20.575 -6.790 20.158 1.00 97.88 74 GLU A O 1
ATOM 591 N N . ASP A 1 75 ? -20.730 -5.578 22.038 1.00 97.62 75 ASP A N 1
ATOM 592 C CA . ASP A 1 75 ? -19.731 -4.588 21.627 1.00 97.62 75 ASP A CA 1
ATOM 593 C C . ASP A 1 75 ? -18.342 -5.221 21.455 1.00 97.62 75 ASP A C 1
ATOM 595 O O . ASP A 1 75 ? -17.624 -4.908 20.501 1.00 97.62 75 ASP A O 1
ATOM 599 N N . LEU A 1 76 ? -17.973 -6.163 22.330 1.00 97.75 76 LEU A N 1
ATOM 600 C CA . LEU A 1 76 ? -16.733 -6.931 22.208 1.00 97.75 76 LEU A CA 1
ATOM 601 C C . LEU A 1 76 ? -16.716 -7.793 20.937 1.00 97.75 76 LEU A C 1
ATOM 603 O O . LEU A 1 76 ? -15.688 -7.873 20.258 1.00 97.75 76 LEU A O 1
ATOM 607 N N . GLU A 1 77 ? -17.837 -8.431 20.599 1.00 98.38 77 GLU A N 1
ATOM 608 C CA . GLU A 1 77 ? -17.960 -9.216 19.372 1.00 98.38 77 GLU A CA 1
ATOM 609 C C . GLU A 1 77 ? -17.816 -8.329 18.128 1.00 98.38 77 GLU A C 1
ATOM 611 O O . GLU A 1 77 ? -17.015 -8.644 17.244 1.00 98.38 77 GLU A O 1
ATOM 616 N N . LYS A 1 78 ? -18.502 -7.179 18.089 1.00 98.19 78 LYS A N 1
ATOM 617 C CA . LYS 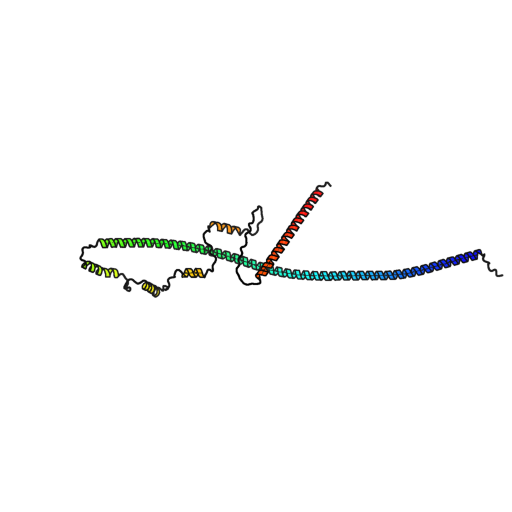A 1 78 ? -18.390 -6.201 16.993 1.00 98.19 78 LYS A CA 1
ATOM 618 C C . LYS A 1 78 ? -16.958 -5.698 16.825 1.00 98.19 78 LYS A C 1
ATOM 620 O O . LYS A 1 78 ? -16.425 -5.739 15.717 1.00 98.19 78 LYS A O 1
ATOM 625 N N . ALA A 1 79 ? -16.306 -5.304 17.920 1.00 97.44 79 ALA A N 1
ATOM 626 C CA . ALA A 1 79 ? -14.912 -4.866 17.895 1.00 97.44 79 ALA A CA 1
ATOM 627 C C . ALA A 1 79 ? -13.975 -5.975 17.380 1.00 97.44 79 ALA A C 1
ATOM 629 O O . ALA A 1 79 ? -13.058 -5.718 16.601 1.00 97.44 79 ALA A O 1
ATOM 630 N N . THR A 1 80 ? -14.229 -7.231 17.758 1.00 97.81 80 THR A N 1
ATOM 631 C CA . THR A 1 80 ? -13.453 -8.388 17.282 1.00 97.81 80 THR A CA 1
ATOM 632 C C . THR A 1 80 ? -13.627 -8.606 15.776 1.00 97.81 80 THR A C 1
ATOM 634 O O . THR A 1 80 ? -12.650 -8.855 15.063 1.00 97.81 80 THR A O 1
ATOM 637 N N . GLN A 1 81 ? -14.854 -8.489 15.264 1.00 98.12 81 GLN A N 1
ATOM 638 C CA . GLN A 1 81 ? -15.138 -8.593 13.831 1.00 98.12 81 GLN A CA 1
ATOM 639 C C . GLN A 1 81 ? -14.463 -7.465 13.035 1.00 98.12 81 GLN A C 1
ATOM 641 O O . GLN A 1 81 ? -13.854 -7.730 11.996 1.00 98.12 81 GLN A O 1
ATOM 646 N N . GLU A 1 82 ? -14.493 -6.233 13.545 1.00 97.75 82 GLU A N 1
ATOM 647 C CA . GLU A 1 82 ? -13.826 -5.083 12.927 1.00 97.75 82 GLU A CA 1
ATOM 648 C C . GLU A 1 82 ? -12.301 -5.262 12.880 1.00 97.75 82 GLU A C 1
ATOM 650 O O . GLU A 1 82 ? -11.688 -5.071 11.828 1.00 97.75 82 GLU A O 1
ATOM 655 N N . ILE A 1 83 ? -11.685 -5.737 13.968 1.00 98.19 83 ILE A N 1
ATOM 656 C CA . ILE A 1 83 ? -10.253 -6.075 14.002 1.0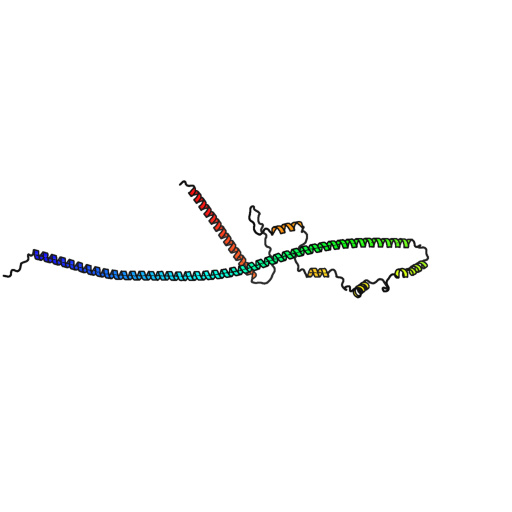0 98.19 83 ILE A CA 1
ATOM 657 C C . ILE A 1 83 ? -9.908 -7.105 12.919 1.00 98.19 83 ILE A C 1
ATOM 659 O O . ILE A 1 83 ? -8.912 -6.954 12.207 1.00 98.19 83 ILE A O 1
ATOM 663 N N . ASN A 1 84 ? -10.724 -8.147 12.753 1.00 98.31 84 ASN A N 1
ATOM 664 C CA . ASN A 1 84 ? -10.500 -9.173 11.732 1.00 98.31 84 ASN A CA 1
ATOM 665 C C . ASN A 1 84 ? -10.629 -8.618 10.306 1.00 98.31 84 ASN A C 1
ATOM 667 O O . ASN A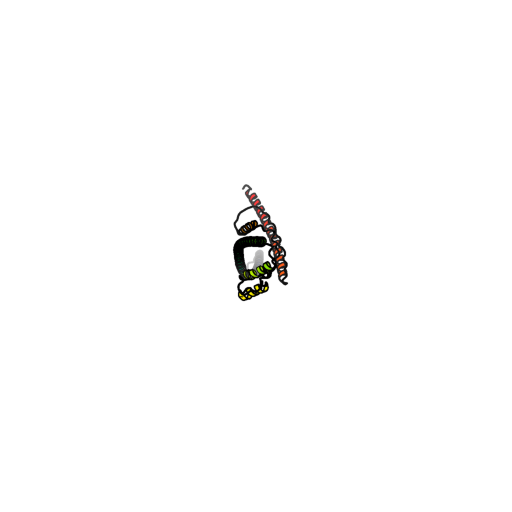 1 84 ? -9.839 -8.970 9.420 1.00 98.31 84 ASN A O 1
ATOM 671 N N . HIS A 1 85 ? -11.593 -7.725 10.089 1.00 98.00 85 HIS A N 1
ATOM 672 C CA . HIS A 1 85 ? -11.775 -7.042 8.816 1.00 98.00 85 HIS A CA 1
ATOM 673 C C . HIS A 1 85 ? -10.571 -6.153 8.476 1.00 98.00 85 HIS A C 1
ATOM 675 O O . HIS A 1 85 ? -9.970 -6.309 7.409 1.00 98.00 85 HIS A O 1
ATOM 681 N N . LEU A 1 86 ? -10.155 -5.289 9.406 1.00 97.94 86 LEU A N 1
ATOM 682 C CA . LEU A 1 86 ? -8.999 -4.406 9.238 1.00 97.94 86 LEU A CA 1
ATOM 683 C C . LEU A 1 86 ? -7.704 -5.198 9.029 1.00 97.94 86 LEU A C 1
ATOM 685 O O . LEU A 1 86 ? -6.920 -4.875 8.139 1.00 97.94 86 LEU A O 1
ATOM 689 N N . ASN A 1 87 ? -7.502 -6.294 9.763 1.00 98.06 87 ASN A N 1
ATOM 690 C CA . ASN A 1 87 ? -6.356 -7.181 9.555 1.00 98.06 87 ASN A CA 1
ATOM 691 C C . ASN A 1 87 ? -6.324 -7.784 8.144 1.00 98.06 87 ASN A C 1
ATOM 693 O O . ASN A 1 87 ? -5.251 -7.928 7.552 1.00 98.06 87 ASN A O 1
ATOM 697 N N . SER A 1 88 ? -7.485 -8.126 7.584 1.00 98.12 88 SER A N 1
ATOM 698 C CA . SER A 1 88 ? -7.580 -8.631 6.211 1.00 98.12 88 SER A CA 1
ATOM 699 C C . SER A 1 88 ? -7.222 -7.546 5.192 1.00 98.12 88 SER A C 1
ATOM 701 O O . SER A 1 88 ? -6.455 -7.812 4.266 1.00 98.12 88 SER A O 1
ATOM 703 N N . GLN A 1 89 ? -7.685 -6.308 5.398 1.00 98.50 89 GLN A N 1
ATOM 704 C CA . GLN A 1 89 ? -7.291 -5.169 4.560 1.00 98.50 89 GLN A CA 1
ATOM 705 C C . GLN A 1 89 ? -5.784 -4.894 4.629 1.00 98.50 89 GLN A C 1
ATOM 707 O O . GLN A 1 89 ? -5.142 -4.736 3.590 1.00 98.50 89 GLN A O 1
ATOM 712 N N . ILE A 1 90 ? -5.198 -4.905 5.832 1.00 98.12 90 ILE A N 1
ATOM 713 C CA . ILE A 1 90 ? -3.753 -4.725 6.031 1.00 98.12 90 ILE A CA 1
ATOM 714 C C . ILE A 1 90 ? -2.973 -5.775 5.236 1.00 98.12 90 ILE A C 1
ATOM 716 O O . ILE A 1 90 ? -2.022 -5.423 4.540 1.00 98.12 90 ILE A O 1
ATOM 720 N N . LYS A 1 91 ? -3.394 -7.046 5.270 1.00 98.38 91 LYS A N 1
ATOM 721 C CA . LYS A 1 91 ? -2.755 -8.113 4.483 1.00 98.38 91 LYS A CA 1
ATOM 722 C C . LYS A 1 91 ? -2.832 -7.856 2.977 1.00 98.38 91 LYS A C 1
ATOM 724 O O . LYS A 1 91 ? -1.835 -8.059 2.285 1.00 98.38 91 LYS A O 1
ATOM 729 N N . MET A 1 92 ? -3.973 -7.386 2.465 1.00 97.19 92 MET A N 1
ATOM 730 C CA . MET A 1 92 ? -4.098 -7.031 1.045 1.00 97.19 92 MET A CA 1
ATOM 731 C C . MET A 1 92 ? -3.146 -5.890 0.664 1.00 97.19 92 MET A C 1
ATOM 733 O O . MET A 1 92 ? -2.412 -6.010 -0.315 1.00 97.19 92 MET A O 1
ATOM 737 N N . ILE A 1 93 ? -3.096 -4.825 1.471 1.00 97.75 93 ILE A N 1
ATOM 738 C CA . ILE A 1 93 ? -2.213 -3.668 1.248 1.00 97.75 93 ILE A CA 1
ATOM 739 C C . ILE A 1 93 ? -0.731 -4.067 1.337 1.00 97.75 93 ILE A C 1
ATOM 741 O O . ILE A 1 93 ? 0.102 -3.592 0.569 1.00 97.75 93 ILE A O 1
ATOM 745 N N . GLN A 1 94 ? -0.371 -4.966 2.252 1.00 98.25 94 GLN A N 1
ATOM 746 C CA . GLN A 1 94 ? 0.989 -5.504 2.326 1.00 98.25 94 GLN A CA 1
ATOM 747 C C . GLN A 1 94 ? 1.365 -6.272 1.051 1.00 98.25 94 GLN A C 1
ATOM 749 O O . GLN A 1 94 ? 2.478 -6.112 0.548 1.00 98.25 94 GLN A O 1
ATOM 754 N N . GLY A 1 95 ? 0.436 -7.061 0.500 1.00 98.06 95 GLY A N 1
ATOM 755 C CA . GLY A 1 95 ? 0.627 -7.766 -0.767 1.00 98.06 95 GLY A CA 1
ATOM 756 C C . GLY A 1 95 ? 0.842 -6.820 -1.950 1.00 98.06 95 GLY A C 1
ATOM 757 O O . GLY A 1 95 ? 1.793 -6.998 -2.712 1.00 98.06 95 GLY A O 1
ATOM 758 N N . THR A 1 96 ? 0.018 -5.777 -2.084 1.00 98.19 96 THR A N 1
ATOM 759 C CA . THR A 1 96 ? 0.163 -4.792 -3.170 1.00 98.19 96 THR A CA 1
ATOM 760 C C . THR A 1 96 ? 1.456 -3.990 -3.049 1.00 98.19 96 THR A C 1
ATOM 762 O O . THR A 1 96 ? 2.148 -3.794 -4.046 1.00 98.19 96 THR A O 1
ATOM 765 N N . ASN A 1 97 ? 1.845 -3.596 -1.835 1.00 97.81 97 ASN A N 1
ATOM 766 C CA . ASN A 1 97 ? 3.116 -2.913 -1.597 1.00 97.81 97 ASN A CA 1
ATOM 767 C C . ASN A 1 97 ? 4.320 -3.779 -1.977 1.00 97.81 97 ASN A C 1
ATOM 769 O O . ASN A 1 97 ? 5.271 -3.270 -2.568 1.00 97.81 97 ASN A O 1
ATOM 773 N N . LYS A 1 98 ? 4.274 -5.085 -1.690 1.00 98.62 98 LYS A N 1
ATOM 774 C CA . LYS A 1 98 ? 5.323 -6.019 -2.110 1.00 98.62 98 LYS A CA 1
ATOM 775 C C . LYS A 1 98 ? 5.444 -6.077 -3.638 1.00 98.62 98 LYS A C 1
ATOM 777 O O . LYS A 1 98 ? 6.547 -5.944 -4.160 1.00 98.62 98 LYS A O 1
ATOM 782 N N . LEU A 1 99 ? 4.322 -6.186 -4.353 1.00 98.50 99 LEU A N 1
ATOM 783 C CA . LEU A 1 99 ? 4.313 -6.177 -5.823 1.00 98.50 99 LEU A CA 1
ATOM 784 C C . LEU A 1 99 ? 4.851 -4.859 -6.400 1.00 98.50 99 LEU A C 1
ATOM 786 O O . LEU A 1 99 ? 5.611 -4.867 -7.365 1.00 98.50 99 LEU A O 1
ATOM 790 N N . LEU A 1 100 ? 4.509 -3.721 -5.792 1.00 98.50 100 LEU A N 1
ATOM 791 C CA . LEU A 1 100 ? 5.039 -2.417 -6.202 1.00 98.50 100 LEU A CA 1
ATOM 792 C C . LEU A 1 100 ? 6.554 -2.311 -5.990 1.00 98.50 100 LEU A C 1
ATOM 794 O O . LEU A 1 100 ? 7.245 -1.721 -6.821 1.00 98.50 100 LEU A O 1
ATOM 798 N N . GLN A 1 101 ? 7.084 -2.886 -4.908 1.00 98.25 101 GLN A N 1
ATOM 799 C CA . GLN A 1 101 ? 8.528 -2.948 -4.671 1.00 98.25 101 GLN A CA 1
ATOM 800 C C . GLN A 1 101 ? 9.234 -3.810 -5.721 1.00 98.25 101 GLN A C 1
ATOM 802 O O . GLN A 1 101 ? 10.241 -3.383 -6.282 1.00 98.25 101 GLN A O 1
ATOM 807 N N . GLU A 1 102 ? 8.691 -4.989 -6.030 1.00 98.06 102 GLU A N 1
ATOM 808 C CA . GLU A 1 102 ? 9.218 -5.872 -7.077 1.00 98.06 102 GLU A CA 1
ATOM 809 C C . GLU A 1 102 ? 9.209 -5.183 -8.451 1.00 98.06 102 GLU A C 1
ATOM 811 O O . GLU A 1 102 ? 10.216 -5.201 -9.161 1.00 98.06 102 GLU A O 1
ATOM 816 N N . TYR A 1 103 ? 8.119 -4.490 -8.792 1.00 98.62 103 TYR A N 1
ATOM 817 C CA . TYR A 1 103 ? 8.015 -3.715 -10.028 1.00 98.62 103 TYR A CA 1
ATOM 818 C C . TYR A 1 103 ? 9.043 -2.577 -10.099 1.00 98.62 103 TYR A C 1
ATOM 820 O O . TYR A 1 103 ? 9.726 -2.420 -11.112 1.00 98.62 103 TYR A O 1
ATOM 828 N N . ASN A 1 104 ? 9.204 -1.804 -9.021 1.00 98.38 104 ASN A N 1
ATOM 829 C CA . ASN A 1 104 ? 10.186 -0.720 -8.970 1.00 98.38 104 ASN A CA 1
ATOM 830 C C . ASN A 1 104 ? 11.619 -1.259 -9.129 1.00 98.38 104 ASN A C 1
ATOM 832 O O . ASN A 1 104 ? 12.396 -0.723 -9.916 1.00 98.38 104 ASN A O 1
ATOM 836 N N . ASN A 1 105 ? 11.942 -2.378 -8.476 1.00 98.44 105 ASN A N 1
ATOM 837 C CA . ASN A 1 105 ? 13.233 -3.044 -8.645 1.00 98.44 105 ASN A CA 1
ATOM 838 C C . ASN A 1 105 ? 13.458 -3.495 -10.098 1.00 98.44 105 ASN A C 1
ATOM 840 O O . ASN A 1 105 ? 14.536 -3.271 -10.649 1.00 98.44 105 ASN A O 1
ATOM 844 N N . SER A 1 106 ? 12.442 -4.070 -10.748 1.00 98.56 106 SER A N 1
ATOM 845 C CA . SER A 1 106 ? 12.524 -4.463 -12.161 1.00 98.56 106 SER A CA 1
ATOM 846 C C . SER A 1 106 ? 12.746 -3.263 -13.085 1.00 98.56 106 SER A C 1
ATOM 848 O O . SER A 1 106 ? 13.536 -3.351 -14.025 1.00 98.56 106 SER A O 1
ATOM 850 N N . LEU A 1 107 ? 12.082 -2.132 -12.827 1.00 98.44 107 LEU A N 1
ATOM 851 C CA . LEU A 1 107 ? 12.288 -0.899 -13.591 1.00 98.44 107 LEU A CA 1
ATOM 852 C C . LEU A 1 107 ? 13.703 -0.348 -13.415 1.00 98.44 107 LEU A C 1
ATOM 854 O O . LEU A 1 107 ? 14.323 0.081 -14.386 1.00 98.44 107 LEU A O 1
ATOM 858 N N . GLN A 1 108 ? 14.231 -0.368 -12.190 1.00 98.38 108 GLN A N 1
ATOM 859 C CA . GLN A 1 108 ? 15.604 0.058 -11.921 1.00 98.38 108 GLN A CA 1
ATOM 860 C C . GLN A 1 108 ? 16.612 -0.816 -12.671 1.00 98.38 108 GLN A C 1
ATOM 862 O O . GLN A 1 108 ? 17.516 -0.283 -13.312 1.00 98.38 108 GLN A O 1
ATOM 867 N N . GLN A 1 109 ? 16.423 -2.138 -12.667 1.00 98.38 109 GLN A N 1
ATOM 868 C CA . GLN A 1 109 ? 17.257 -3.066 -13.434 1.00 98.38 109 GLN A CA 1
ATOM 869 C C . GLN A 1 109 ? 17.183 -2.802 -14.942 1.00 98.38 109 GLN A C 1
ATOM 871 O O . GLN A 1 109 ? 18.217 -2.745 -15.605 1.00 98.38 109 GLN A O 1
ATOM 876 N N . TYR A 1 110 ? 15.984 -2.577 -15.482 1.00 98.75 110 TYR A N 1
ATOM 877 C CA . TYR A 1 110 ? 15.807 -2.248 -16.896 1.00 98.75 110 TYR A CA 1
ATOM 878 C C . TYR A 1 110 ? 16.503 -0.934 -17.279 1.00 98.75 110 TYR A C 1
ATOM 880 O O . TYR A 1 110 ? 17.217 -0.872 -18.279 1.00 98.75 110 TYR A O 1
ATOM 888 N N . ASN A 1 111 ? 16.366 0.105 -16.452 1.00 98.44 111 ASN A N 1
ATOM 889 C CA . ASN A 1 111 ? 17.038 1.385 -16.675 1.00 98.44 111 ASN A CA 1
ATOM 890 C C . ASN A 1 111 ? 18.566 1.249 -16.639 1.00 98.44 111 ASN A C 1
ATOM 892 O O . ASN A 1 111 ? 19.247 1.859 -17.463 1.00 98.44 111 ASN A O 1
ATOM 896 N N . LEU A 1 112 ? 19.109 0.435 -15.728 1.00 98.56 112 LEU A N 1
ATOM 897 C CA . LEU A 1 112 ? 20.543 0.136 -15.687 1.00 98.56 112 LEU A CA 1
ATOM 898 C C . LEU A 1 112 ? 21.008 -0.575 -16.965 1.00 98.56 112 LEU A C 1
ATOM 900 O O . LEU A 1 112 ? 22.045 -0.215 -17.520 1.00 98.56 112 LEU A O 1
ATOM 904 N N . GLN A 1 113 ? 20.226 -1.534 -17.466 1.00 98.62 113 GLN A N 1
ATOM 905 C CA . GLN A 1 113 ? 20.538 -2.241 -18.708 1.00 98.62 113 GLN A CA 1
ATOM 906 C C . GLN A 1 113 ? 20.542 -1.295 -19.916 1.00 98.62 113 GLN A C 1
ATOM 908 O O . GLN A 1 113 ? 21.493 -1.299 -20.695 1.00 98.62 113 GLN A O 1
ATOM 913 N N . LEU A 1 114 ? 19.532 -0.427 -20.037 1.00 98.44 114 LEU A N 1
ATOM 914 C CA . LEU A 1 114 ? 19.477 0.576 -21.104 1.00 98.44 114 LEU A CA 1
ATOM 915 C C . LEU A 1 114 ? 20.680 1.524 -21.078 1.00 98.44 114 LEU A C 1
ATOM 917 O O . LEU A 1 114 ? 21.211 1.875 -22.131 1.00 98.44 114 LEU A O 1
ATOM 921 N N . GLN A 1 115 ? 21.124 1.937 -19.889 1.00 98.38 115 GLN A N 1
ATOM 922 C CA . GLN A 1 115 ? 22.320 2.767 -19.748 1.00 98.38 115 GLN A CA 1
ATOM 923 C C . GLN A 1 115 ? 23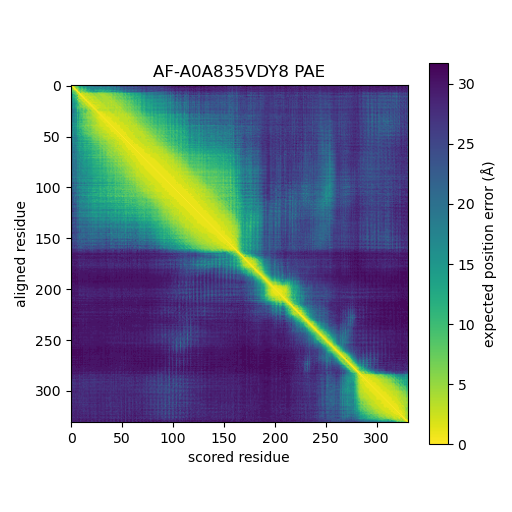.579 2.021 -20.202 1.00 98.38 115 GLN A C 1
ATOM 925 O O . GLN A 1 115 ? 24.390 2.590 -20.934 1.00 98.38 115 GLN A O 1
ATOM 930 N N . ALA A 1 116 ? 23.727 0.749 -19.825 1.00 98.31 116 ALA A N 1
ATOM 931 C CA . ALA A 1 116 ? 24.842 -0.082 -20.271 1.00 98.31 116 ALA A CA 1
ATOM 932 C C . ALA A 1 116 ? 24.861 -0.244 -21.803 1.00 98.31 116 ALA A C 1
ATOM 934 O O . ALA A 1 116 ? 25.909 -0.083 -22.433 1.00 98.31 116 ALA A O 1
ATOM 935 N N . ASP A 1 117 ? 23.700 -0.486 -22.414 1.00 98.25 117 ASP A N 1
ATOM 936 C CA . ASP A 1 117 ? 23.568 -0.617 -23.867 1.00 98.25 117 ASP A CA 1
ATOM 937 C C . ASP A 1 117 ? 23.852 0.707 -24.592 1.00 98.25 117 ASP A C 1
ATOM 939 O O . ASP A 1 117 ? 24.521 0.718 -25.629 1.00 98.25 117 ASP A O 1
ATOM 943 N N . ALA A 1 118 ? 23.420 1.840 -24.031 1.00 98.12 118 ALA A N 1
ATOM 944 C CA . ALA A 1 118 ? 23.734 3.161 -24.568 1.00 98.12 118 ALA A CA 1
ATOM 945 C C . ALA A 1 118 ? 25.247 3.439 -24.568 1.00 98.12 118 ALA A C 1
ATOM 947 O O . ALA A 1 118 ? 25.775 3.918 -25.573 1.00 98.12 118 ALA A O 1
ATOM 948 N N . ILE A 1 119 ? 25.953 3.090 -23.485 1.00 98.19 119 ILE A N 1
ATOM 949 C CA . ILE A 1 119 ? 27.417 3.223 -23.390 1.00 98.19 119 ILE A CA 1
ATOM 950 C C . ILE A 1 119 ? 28.098 2.347 -24.445 1.00 98.19 119 ILE A C 1
ATOM 952 O O . ILE A 1 119 ? 28.886 2.844 -25.250 1.00 98.19 119 ILE A O 1
ATOM 956 N N . LYS A 1 120 ? 27.730 1.063 -24.515 1.00 98.62 120 LYS A N 1
ATOM 957 C CA . LYS A 1 120 ? 28.283 0.111 -25.489 1.00 98.62 120 LYS A CA 1
ATOM 958 C C . LYS A 1 120 ? 28.077 0.569 -26.938 1.00 98.62 120 LYS A C 1
ATOM 960 O O . LYS A 1 120 ? 28.973 0.445 -27.782 1.00 98.62 120 LYS A O 1
ATOM 965 N N . ASN A 1 121 ? 26.902 1.112 -27.245 1.00 98.31 121 ASN A N 1
ATOM 966 C CA . ASN A 1 121 ? 26.610 1.665 -28.563 1.00 98.31 121 ASN A CA 1
ATOM 967 C C . ASN A 1 121 ? 27.424 2.939 -28.830 1.00 98.31 121 ASN A C 1
ATOM 969 O O . ASN A 1 121 ? 27.936 3.104 -29.938 1.00 98.31 121 ASN A O 1
ATOM 973 N N . GLY A 1 122 ? 27.611 3.799 -27.825 1.00 98.31 122 GLY A N 1
ATOM 974 C CA . GLY A 1 122 ? 28.492 4.967 -27.898 1.00 98.31 122 GLY A CA 1
ATOM 975 C C . GLY A 1 122 ? 29.944 4.604 -28.233 1.00 98.31 122 GLY A C 1
ATOM 976 O O . GLY A 1 122 ? 30.548 5.222 -29.117 1.00 98.31 122 GLY A O 1
ATOM 977 N N . ASP A 1 123 ? 30.480 3.551 -27.616 1.00 98.19 123 ASP A N 1
ATOM 978 C CA . ASP A 1 123 ? 31.821 3.031 -27.913 1.00 98.19 123 ASP A CA 1
ATOM 979 C C . ASP A 1 123 ? 31.922 2.503 -29.350 1.00 98.19 123 ASP A C 1
ATOM 981 O O . ASP A 1 123 ? 32.883 2.787 -30.074 1.00 98.19 123 ASP A O 1
ATOM 985 N N . THR A 1 124 ? 30.893 1.779 -29.799 1.00 98.44 124 THR A N 1
ATOM 986 C CA . THR A 1 124 ? 30.814 1.247 -31.167 1.00 98.44 124 THR A CA 1
ATOM 987 C C . THR A 1 124 ? 30.782 2.381 -32.195 1.00 98.44 124 THR A C 1
ATOM 989 O O . THR A 1 124 ? 31.539 2.356 -33.167 1.00 98.44 124 THR A O 1
ATOM 992 N N . ILE A 1 125 ? 29.969 3.417 -31.964 1.00 98.44 125 ILE A N 1
ATOM 993 C CA . ILE A 1 125 ? 29.908 4.608 -32.823 1.00 98.44 125 ILE A CA 1
ATOM 994 C C . ILE A 1 125 ? 31.268 5.308 -32.865 1.00 98.44 125 ILE A C 1
ATOM 996 O O . ILE A 1 125 ? 31.748 5.643 -33.948 1.00 98.44 125 ILE A O 1
ATOM 1000 N N . SER A 1 126 ? 31.919 5.481 -31.715 1.00 98.56 126 SER A N 1
ATOM 1001 C CA . SER A 1 126 ? 33.240 6.115 -31.628 1.00 98.56 126 SER A CA 1
ATOM 1002 C C . SER A 1 126 ? 34.299 5.344 -32.422 1.00 98.56 126 SER A C 1
ATOM 1004 O O . SER A 1 126 ? 35.135 5.945 -33.101 1.00 98.56 126 SER A O 1
ATOM 1006 N N . LYS A 1 127 ? 34.254 4.006 -32.393 1.00 98.56 127 LYS A N 1
ATOM 1007 C CA . LYS A 1 127 ? 35.126 3.149 -33.207 1.00 98.56 127 LYS A CA 1
ATOM 1008 C C . LYS A 1 127 ? 34.853 3.320 -34.706 1.00 98.56 127 LYS A C 1
ATOM 1010 O O . LYS A 1 127 ? 35.786 3.588 -35.461 1.00 98.56 127 LYS A O 1
ATOM 1015 N N . LEU A 1 128 ? 33.588 3.246 -35.123 1.00 98.31 128 LEU A N 1
ATOM 1016 C CA . LEU A 1 128 ? 33.193 3.420 -36.527 1.00 98.31 128 LEU A CA 1
ATOM 1017 C C . LEU A 1 128 ? 33.550 4.811 -37.067 1.00 98.31 128 LEU A C 1
ATOM 1019 O O . LEU A 1 128 ? 33.942 4.950 -38.223 1.00 98.31 128 LEU A O 1
ATOM 1023 N N . GLN A 1 129 ? 33.460 5.854 -36.239 1.00 98.19 129 GLN A N 1
ATOM 1024 C CA . GLN A 1 129 ? 33.884 7.203 -36.615 1.00 98.19 129 GLN A CA 1
ATOM 1025 C C . GLN A 1 129 ? 35.393 7.281 -36.882 1.00 98.19 129 GLN A C 1
ATOM 1027 O O . GLN A 1 129 ? 35.797 7.908 -37.862 1.00 98.19 129 GLN A O 1
ATOM 1032 N N . LYS A 1 130 ? 36.227 6.616 -36.069 1.00 98.38 130 LYS A N 1
ATOM 1033 C CA . LYS A 1 130 ? 37.679 6.535 -36.311 1.00 98.38 130 LYS A CA 1
ATOM 1034 C C . LYS A 1 130 ? 37.989 5.812 -37.623 1.00 98.38 130 LYS A C 1
ATOM 1036 O O . LYS A 1 130 ? 38.778 6.316 -38.417 1.00 98.38 130 LYS A O 1
ATOM 1041 N N . GLU A 1 131 ? 37.336 4.678 -37.874 1.00 98.19 131 GLU A N 1
ATOM 1042 C CA . GLU A 1 131 ? 37.493 3.911 -39.119 1.00 98.19 131 GLU A CA 1
ATOM 1043 C C . GLU A 1 131 ? 37.059 4.727 -40.347 1.00 98.19 131 GLU A C 1
ATOM 1045 O O . GLU A 1 131 ? 37.791 4.803 -41.333 1.00 98.19 131 GLU A O 1
ATOM 1050 N N . LYS A 1 132 ? 35.913 5.417 -40.268 1.00 98.31 132 LYS A N 1
ATOM 1051 C CA . LYS A 1 132 ? 35.445 6.333 -41.317 1.00 98.31 132 LYS A CA 1
ATOM 1052 C C . LYS A 1 132 ? 36.479 7.416 -41.620 1.00 98.31 132 LYS A C 1
ATOM 1054 O O . LYS A 1 132 ? 36.760 7.660 -42.791 1.00 98.31 132 LYS A O 1
ATOM 1059 N N . ASN A 1 133 ? 37.020 8.074 -40.595 1.00 98.06 133 ASN A N 1
ATOM 1060 C CA . ASN A 1 133 ? 37.994 9.150 -40.781 1.00 98.06 133 ASN A CA 1
ATOM 1061 C C . ASN A 1 133 ? 39.274 8.633 -41.452 1.00 98.06 133 ASN A C 1
ATOM 1063 O O . ASN A 1 133 ? 39.734 9.243 -42.412 1.00 98.06 133 ASN A O 1
ATOM 1067 N N . ALA A 1 134 ? 39.776 7.467 -41.034 1.00 98.19 134 ALA A N 1
ATOM 1068 C CA . ALA A 1 134 ? 40.923 6.825 -41.675 1.00 98.19 134 ALA A CA 1
ATOM 1069 C C . ALA A 1 134 ? 40.661 6.510 -43.162 1.00 98.19 134 ALA A C 1
ATOM 1071 O O . ALA A 1 134 ? 41.516 6.747 -44.014 1.00 98.19 134 ALA A O 1
ATOM 1072 N N . LEU A 1 135 ? 39.463 6.023 -43.507 1.00 98.19 135 LEU A N 1
ATOM 1073 C CA . LEU A 1 135 ? 39.085 5.787 -44.904 1.00 98.19 135 LEU A CA 1
ATOM 1074 C C . LEU A 1 135 ? 38.978 7.085 -45.710 1.00 98.19 135 LEU A C 1
ATOM 1076 O O . LEU A 1 135 ? 39.409 7.121 -46.861 1.00 98.19 135 LEU A O 1
ATOM 1080 N N . VAL A 1 136 ? 38.436 8.153 -45.120 1.00 98.44 136 VAL A N 1
ATOM 1081 C CA . VAL A 1 136 ? 38.385 9.473 -45.765 1.00 98.44 136 VAL A CA 1
ATOM 1082 C C . VAL A 1 136 ? 39.797 9.977 -46.066 1.00 98.44 136 VAL A C 1
ATOM 1084 O O . VAL A 1 136 ? 40.033 10.427 -47.183 1.00 98.44 136 VAL A O 1
ATOM 1087 N N . GLU A 1 137 ? 40.744 9.838 -45.136 1.00 97.94 137 GLU A N 1
ATOM 1088 C CA . GLU A 1 137 ? 42.156 10.183 -45.366 1.00 97.94 137 GLU A CA 1
ATOM 1089 C C . GLU A 1 137 ? 42.796 9.353 -46.490 1.00 97.94 137 GLU A C 1
ATOM 1091 O O . GLU A 1 137 ? 43.593 9.861 -47.277 1.00 97.94 137 GLU A O 1
ATOM 1096 N N . ILE A 1 138 ? 42.450 8.070 -46.612 1.00 98.06 138 ILE A N 1
ATOM 1097 C CA . ILE A 1 138 ? 42.921 7.241 -47.731 1.00 98.06 138 ILE A CA 1
ATOM 1098 C C . ILE A 1 138 ? 42.337 7.752 -49.055 1.00 98.06 138 ILE A C 1
ATOM 1100 O O . ILE A 1 138 ? 43.069 7.897 -50.036 1.00 98.06 138 ILE A O 1
ATOM 1104 N N . ILE A 1 139 ? 41.038 8.058 -49.092 1.00 98.00 139 ILE A N 1
ATOM 1105 C CA . ILE A 1 139 ? 40.359 8.566 -50.292 1.00 98.00 139 ILE A CA 1
ATOM 1106 C C . ILE A 1 139 ? 40.943 9.911 -50.729 1.00 98.00 139 ILE A C 1
ATOM 1108 O O . ILE A 1 139 ? 41.159 10.110 -51.928 1.00 98.00 139 ILE A O 1
ATOM 1112 N N . THR A 1 140 ? 41.228 10.828 -49.800 1.00 98.00 140 THR A N 1
ATOM 1113 C CA . THR A 1 140 ? 41.858 12.112 -50.140 1.00 98.00 140 THR A CA 1
ATOM 1114 C C . THR A 1 140 ? 43.247 11.893 -50.735 1.00 98.00 140 THR A C 1
ATOM 1116 O O . THR A 1 140 ? 43.506 12.383 -51.832 1.00 98.00 140 THR A O 1
ATOM 1119 N N . ARG A 1 141 ? 44.087 11.042 -50.126 1.00 97.88 141 ARG A N 1
ATOM 1120 C CA . ARG A 1 141 ? 45.418 10.699 -50.669 1.00 97.88 141 ARG A CA 1
ATOM 1121 C C . ARG A 1 141 ? 45.349 10.090 -52.072 1.00 97.88 141 ARG A C 1
ATOM 1123 O O . ARG A 1 141 ? 46.129 10.475 -52.941 1.00 97.88 141 ARG A O 1
ATOM 1130 N N . LEU A 1 142 ? 44.421 9.163 -52.316 1.00 97.62 142 LEU A N 1
ATOM 1131 C CA . LEU A 1 142 ? 44.218 8.567 -53.643 1.00 97.62 142 LEU A CA 1
ATOM 1132 C C . LEU A 1 142 ? 43.725 9.600 -54.666 1.00 97.62 142 LEU A C 1
ATOM 1134 O O . LEU A 1 142 ? 44.150 9.583 -55.822 1.00 97.62 142 LEU A O 1
ATOM 1138 N N . THR A 1 143 ? 42.857 10.522 -54.247 1.00 97.94 143 THR A N 1
ATOM 1139 C CA . THR A 1 143 ? 42.360 11.613 -55.098 1.00 97.94 143 THR A CA 1
ATOM 1140 C C . THR A 1 143 ? 43.493 12.563 -55.491 1.00 97.94 143 THR A C 1
ATOM 1142 O O . THR A 1 143 ? 43.612 12.918 -56.668 1.00 97.94 143 THR A O 1
ATOM 1145 N N . ASP A 1 144 ? 44.374 12.903 -54.549 1.00 97.62 144 ASP A N 1
ATOM 1146 C CA . ASP A 1 144 ? 45.554 13.734 -54.796 1.00 97.62 144 ASP A CA 1
ATOM 1147 C C . ASP A 1 144 ? 46.521 13.045 -55.766 1.00 97.62 144 ASP A C 1
ATOM 1149 O O . ASP A 1 144 ? 46.936 13.647 -56.760 1.00 97.62 144 ASP A O 1
ATOM 1153 N N . GLN A 1 145 ? 46.806 11.754 -55.561 1.00 97.56 145 GLN A N 1
ATOM 1154 C CA . GLN A 1 145 ? 47.624 10.954 -56.481 1.00 97.56 145 GLN A CA 1
ATOM 1155 C C . GLN A 1 145 ? 47.029 10.903 -57.896 1.00 97.56 145 GLN A C 1
ATOM 1157 O O . GLN A 1 145 ? 47.740 11.119 -58.880 1.00 97.56 145 GLN A O 1
ATOM 1162 N N . ALA A 1 146 ? 45.719 10.674 -58.020 1.00 96.62 146 ALA A N 1
ATOM 1163 C CA . ALA A 1 146 ? 45.036 10.668 -59.311 1.00 96.62 146 ALA A CA 1
ATOM 1164 C C . ALA A 1 146 ? 45.093 12.042 -60.000 1.00 96.62 146 ALA A C 1
ATOM 1166 O O . ALA A 1 146 ? 45.230 12.120 -61.224 1.00 96.62 146 ALA A O 1
ATOM 1167 N N . SER A 1 147 ? 45.013 13.132 -59.231 1.00 96.50 147 SER A N 1
ATOM 1168 C CA . SER A 1 147 ? 45.148 14.495 -59.753 1.00 96.50 147 SER A CA 1
ATOM 1169 C C . SER A 1 147 ? 46.562 14.773 -60.283 1.00 96.50 147 SER A C 1
ATOM 1171 O O . SER A 1 147 ? 46.703 15.331 -61.375 1.00 96.50 147 SER A O 1
ATOM 1173 N N . LEU A 1 148 ? 47.598 14.296 -59.583 1.00 97.19 148 LEU A N 1
ATOM 1174 C CA . LEU A 1 148 ? 48.996 14.409 -59.997 1.00 97.19 148 LEU A CA 1
ATOM 1175 C C . LEU A 1 148 ? 49.251 13.670 -61.315 1.00 97.19 148 LEU A C 1
ATOM 1177 O O . LEU A 1 148 ? 49.760 14.267 -62.264 1.00 97.19 148 LEU A O 1
ATOM 1181 N N . LEU A 1 149 ? 48.843 12.400 -61.400 1.00 96.38 149 LEU A N 1
ATOM 1182 C CA . LEU A 1 149 ? 48.989 11.592 -62.616 1.00 96.38 149 LEU A CA 1
ATOM 1183 C C . LEU A 1 149 ? 48.235 12.214 -63.796 1.00 96.38 149 LEU A C 1
ATOM 1185 O O . LEU A 1 149 ? 48.756 12.291 -64.908 1.00 96.38 149 LEU A O 1
ATOM 1189 N N . ARG A 1 150 ? 47.025 12.734 -63.557 1.00 96.38 150 ARG A N 1
ATOM 1190 C CA . ARG A 1 150 ? 46.248 13.443 -64.582 1.00 96.38 150 ARG A CA 1
ATOM 1191 C C . ARG A 1 150 ? 47.001 14.661 -65.117 1.00 96.38 150 ARG A C 1
ATOM 1193 O O . ARG A 1 150 ? 46.994 14.885 -66.327 1.00 96.38 150 ARG A O 1
ATOM 1200 N N . ASN A 1 151 ? 47.642 15.437 -64.246 1.00 95.50 151 ASN A N 1
ATOM 1201 C CA . ASN A 1 151 ? 48.434 16.599 -64.650 1.00 95.50 151 ASN A CA 1
ATOM 1202 C C . ASN A 1 151 ? 49.700 16.188 -65.415 1.00 95.50 151 ASN A C 1
ATOM 1204 O O . ASN A 1 151 ? 50.005 16.794 -66.438 1.00 95.50 151 ASN A O 1
ATOM 1208 N N . GLN A 1 152 ? 50.382 15.116 -65.002 1.00 95.75 152 GLN A N 1
ATOM 1209 C CA . GLN A 1 152 ? 51.516 14.560 -65.751 1.00 95.75 152 GLN A CA 1
ATOM 1210 C C . GLN A 1 152 ? 51.109 14.130 -67.168 1.00 95.75 152 GLN A C 1
ATOM 1212 O O . GLN A 1 152 ? 51.755 14.527 -68.136 1.00 95.75 152 GLN A O 1
ATOM 1217 N N . CYS A 1 153 ? 49.997 13.404 -67.319 1.00 92.44 153 CYS A N 1
ATOM 1218 C CA . CYS A 1 153 ? 49.463 13.021 -68.630 1.00 92.44 153 CYS A CA 1
ATOM 1219 C C . CYS A 1 153 ? 49.118 14.230 -69.511 1.00 92.44 153 CYS A C 1
ATOM 1221 O O . CYS A 1 153 ? 49.371 14.199 -70.716 1.00 92.44 153 CYS A O 1
ATOM 1223 N N . LYS A 1 154 ? 48.563 15.304 -68.933 1.00 94.19 154 LYS A N 1
ATOM 1224 C CA . LYS A 1 154 ? 48.312 16.561 -69.659 1.00 94.19 154 LYS A CA 1
ATOM 1225 C C . LYS A 1 154 ? 49.612 17.214 -70.125 1.00 94.19 154 LYS A C 1
ATOM 1227 O O . LYS A 1 154 ? 49.704 17.596 -71.284 1.00 94.19 154 LYS A O 1
ATOM 1232 N N . ASN A 1 155 ? 50.621 17.290 -69.260 1.00 93.00 155 ASN A N 1
ATOM 1233 C CA . ASN A 1 155 ? 51.916 17.881 -69.602 1.00 93.00 155 ASN A CA 1
ATOM 1234 C C . ASN A 1 155 ? 52.630 17.092 -70.706 1.00 93.00 155 ASN A C 1
ATOM 1236 O O . ASN A 1 155 ? 53.118 17.691 -71.660 1.00 93.00 155 ASN A O 1
ATOM 1240 N N . MET A 1 156 ? 52.638 15.756 -70.622 1.00 91.25 156 MET A N 1
ATOM 1241 C CA . MET A 1 156 ? 53.176 14.903 -71.689 1.00 91.25 156 MET A CA 1
ATOM 1242 C C . MET A 1 156 ? 52.430 15.122 -73.004 1.00 91.25 156 MET A C 1
ATOM 1244 O O . MET A 1 156 ? 53.061 15.265 -74.045 1.00 91.25 156 MET A O 1
ATOM 1248 N N . ARG A 1 157 ? 51.095 15.215 -72.962 1.00 90.50 157 ARG A N 1
ATOM 1249 C CA . ARG A 1 157 ? 50.283 15.518 -74.145 1.00 90.50 157 ARG A CA 1
ATOM 1250 C C . ARG A 1 157 ? 50.653 16.868 -74.757 1.00 90.50 157 ARG A C 1
ATOM 1252 O O . ARG A 1 157 ? 50.920 16.913 -75.946 1.00 90.50 157 ARG A O 1
ATOM 1259 N N . HIS A 1 158 ? 50.770 17.925 -73.953 1.00 88.12 158 HIS A N 1
ATOM 1260 C CA . HIS A 1 158 ? 51.218 19.234 -74.436 1.00 88.12 158 HIS A CA 1
ATOM 1261 C C . HIS A 1 158 ? 52.635 19.197 -75.028 1.00 88.12 158 HIS A C 1
ATOM 1263 O O . HIS A 1 158 ? 52.883 19.833 -76.045 1.00 88.12 158 HIS A O 1
ATOM 1269 N N . SER A 1 159 ? 53.557 18.432 -74.434 1.00 85.19 159 SER A N 1
ATOM 1270 C CA . SER A 1 159 ? 54.911 18.248 -74.975 1.00 85.19 159 SER A CA 1
ATOM 1271 C C . SER A 1 159 ? 54.920 17.490 -76.307 1.00 85.19 159 SER A C 1
ATOM 1273 O O . SER A 1 159 ? 55.757 17.770 -77.166 1.00 85.19 159 SER A O 1
ATOM 1275 N N . ILE A 1 160 ? 54.013 16.529 -76.488 1.00 83.06 160 ILE A N 1
ATOM 1276 C CA . ILE A 1 160 ? 53.828 15.821 -77.759 1.00 83.06 160 ILE A CA 1
ATOM 1277 C C . ILE A 1 160 ? 53.236 16.782 -78.791 1.00 83.06 160 ILE A C 1
ATOM 1279 O O . ILE A 1 160 ? 53.802 16.938 -79.866 1.00 83.06 160 ILE A O 1
ATOM 1283 N N . ASP A 1 161 ? 52.166 17.494 -78.437 1.00 79.81 161 ASP A N 1
ATOM 1284 C CA . ASP A 1 161 ? 51.504 18.449 -79.329 1.00 79.81 161 ASP A CA 1
ATOM 1285 C C . ASP A 1 161 ? 52.463 19.568 -79.785 1.00 79.81 161 ASP A C 1
ATOM 1287 O O . ASP A 1 161 ? 52.384 20.013 -80.925 1.00 79.81 161 ASP A O 1
ATOM 1291 N N . ALA A 1 162 ? 53.401 19.992 -78.929 1.00 77.62 162 ALA A N 1
ATOM 1292 C CA . ALA A 1 162 ? 54.400 21.017 -79.242 1.00 77.62 162 ALA A CA 1
ATOM 1293 C C . ALA A 1 162 ? 55.599 20.516 -80.070 1.00 77.62 162 ALA A C 1
ATOM 1295 O O . ALA A 1 162 ? 56.246 21.315 -80.744 1.00 77.62 162 ALA A O 1
ATOM 1296 N N . SER A 1 163 ? 55.929 19.221 -80.005 1.00 71.06 163 SER A N 1
ATOM 1297 C CA . SER A 1 163 ? 57.048 18.637 -80.765 1.00 71.06 163 SER A CA 1
ATOM 1298 C C . SER A 1 163 ? 56.645 18.157 -82.162 1.00 71.06 163 SER A C 1
ATOM 1300 O O . SER A 1 163 ? 57.512 17.878 -82.990 1.00 71.06 163 SER A O 1
ATOM 1302 N N . LEU A 1 164 ? 55.343 18.113 -82.457 1.00 63.16 164 LEU A N 1
ATOM 1303 C CA . LEU A 1 164 ? 54.837 17.846 -83.796 1.00 63.16 164 LEU A CA 1
ATOM 1304 C C . LEU A 1 164 ? 54.864 19.135 -84.655 1.00 63.16 164 LEU A C 1
ATOM 1306 O O . LEU A 1 164 ? 54.243 20.133 -84.287 1.00 63.16 164 LEU A O 1
ATOM 1310 N N . PRO A 1 165 ? 55.570 19.157 -85.803 1.00 55.03 165 PRO A N 1
ATOM 1311 C CA . PRO A 1 165 ? 55.700 20.356 -86.625 1.00 55.03 165 PRO A CA 1
ATOM 1312 C C . PRO A 1 165 ? 54.391 20.694 -87.358 1.00 55.03 165 PRO A C 1
ATOM 1314 O O . PRO A 1 165 ? 53.930 19.943 -88.216 1.00 55.03 165 PRO A O 1
ATOM 1317 N N . LEU A 1 166 ? 53.845 21.887 -87.098 1.00 54.62 166 LEU A N 1
ATOM 1318 C CA . LEU A 1 166 ? 52.663 22.471 -87.762 1.00 54.62 166 LEU A CA 1
ATOM 1319 C C . LEU A 1 166 ? 52.883 22.875 -89.241 1.00 54.62 166 LEU A C 1
ATOM 1321 O O . LEU A 1 166 ? 52.131 23.685 -89.771 1.00 54.62 166 LEU A O 1
ATOM 1325 N N . ASN A 1 167 ? 53.893 22.323 -89.918 1.00 52.38 167 ASN A N 1
ATOM 1326 C CA . ASN A 1 167 ? 54.221 22.639 -91.317 1.00 52.38 167 ASN A CA 1
ATOM 1327 C C . ASN A 1 167 ? 54.161 21.426 -92.265 1.00 52.38 167 ASN A C 1
ATOM 1329 O O . ASN A 1 167 ? 54.635 21.504 -93.395 1.00 52.38 167 ASN A O 1
ATOM 1333 N N . GLY A 1 168 ? 53.577 20.306 -91.832 1.00 54.53 168 GLY A N 1
ATOM 1334 C CA . GLY A 1 168 ? 53.253 19.186 -92.719 1.00 54.53 168 GLY A CA 1
ATOM 1335 C C . GLY A 1 168 ? 51.889 19.388 -93.375 1.00 54.53 168 GLY A C 1
ATOM 1336 O O . GLY A 1 168 ? 50.925 19.725 -92.689 1.00 54.53 168 GLY A O 1
ATOM 1337 N N . ASN A 1 169 ? 51.815 19.185 -94.692 1.00 54.84 169 ASN A N 1
ATOM 1338 C CA . ASN A 1 169 ? 50.593 19.265 -95.491 1.00 54.84 169 ASN A CA 1
ATOM 1339 C C . ASN A 1 169 ? 49.403 18.595 -94.782 1.00 54.84 169 ASN A C 1
ATOM 1341 O O . ASN A 1 169 ? 49.499 17.481 -94.270 1.00 54.84 169 ASN A O 1
ATOM 1345 N N . HIS A 1 170 ? 48.265 19.289 -94.782 1.00 55.16 170 HIS A N 1
ATOM 1346 C CA . HIS A 1 170 ? 47.039 18.936 -94.055 1.00 55.16 170 HIS A CA 1
ATOM 1347 C C . HIS A 1 170 ? 46.511 17.510 -94.360 1.00 55.16 170 HIS A C 1
ATOM 1349 O O . HIS A 1 170 ? 45.775 16.938 -93.555 1.00 55.16 170 HIS A O 1
ATOM 1355 N N . GLU A 1 171 ? 46.912 16.921 -95.489 1.00 56.44 171 GLU A N 1
ATOM 1356 C CA . GLU A 1 171 ? 46.586 15.555 -95.928 1.00 56.44 171 GLU A CA 1
ATOM 1357 C C . GLU A 1 171 ? 47.314 14.466 -95.106 1.00 56.44 171 GLU A C 1
ATOM 1359 O O . GLU A 1 171 ? 46.693 13.489 -94.681 1.00 56.44 171 GLU A O 1
ATOM 1364 N N . ASP A 1 172 ? 48.594 14.658 -94.765 1.00 55.59 172 ASP A N 1
ATOM 1365 C CA . ASP A 1 172 ? 49.397 13.645 -94.053 1.00 55.59 172 ASP A CA 1
ATOM 1366 C C . ASP A 1 172 ? 49.004 13.535 -92.570 1.00 55.59 172 ASP A C 1
ATOM 1368 O O . ASP A 1 172 ? 49.023 12.456 -91.970 1.00 55.59 172 ASP A O 1
ATOM 1372 N N . TYR A 1 173 ? 48.555 14.645 -91.978 1.00 57.81 173 TYR A N 1
ATOM 1373 C CA . TYR A 1 173 ? 48.046 14.691 -90.604 1.00 57.81 173 TYR A CA 1
ATOM 1374 C C . TYR A 1 173 ? 46.714 13.949 -90.438 1.00 57.81 173 TYR A C 1
ATOM 1376 O O . TYR A 1 173 ? 46.443 13.384 -89.374 1.00 57.81 173 TYR A O 1
ATOM 1384 N N . ILE A 1 174 ? 45.877 13.931 -91.480 1.00 60.28 174 ILE A N 1
ATOM 1385 C CA . ILE A 1 174 ? 44.628 13.164 -91.489 1.00 60.28 174 ILE A CA 1
ATOM 1386 C C . ILE A 1 174 ? 44.964 11.671 -91.553 1.00 60.28 174 ILE A C 1
ATOM 1388 O O . ILE A 1 174 ? 44.460 10.907 -90.735 1.00 60.28 174 ILE A O 1
ATOM 1392 N N . LEU A 1 175 ? 45.892 11.252 -92.414 1.00 59.25 175 LEU A N 1
ATOM 1393 C CA . LEU A 1 175 ? 46.282 9.843 -92.521 1.00 59.25 175 LEU A CA 1
ATOM 1394 C C . LEU A 1 175 ? 46.968 9.303 -91.255 1.00 59.25 175 LEU A C 1
ATOM 1396 O O . LEU A 1 175 ? 46.660 8.188 -90.834 1.00 59.25 175 LEU A O 1
ATOM 1400 N N . LEU A 1 176 ? 47.820 10.088 -90.582 1.00 60.25 176 LEU A N 1
ATOM 1401 C CA . LEU A 1 176 ? 48.450 9.668 -89.320 1.00 60.25 176 LEU A CA 1
ATOM 1402 C C . LEU A 1 176 ? 47.440 9.592 -88.159 1.00 60.25 176 LEU A C 1
ATOM 1404 O O . LEU A 1 176 ? 47.479 8.686 -87.327 1.00 60.25 176 LEU A O 1
ATOM 1408 N N . ARG A 1 177 ? 46.480 10.524 -88.112 1.00 55.84 177 ARG A N 1
ATOM 1409 C CA . ARG A 1 177 ? 45.415 10.521 -87.099 1.00 55.84 177 ARG A CA 1
ATOM 1410 C C . ARG A 1 177 ? 44.439 9.360 -87.304 1.00 55.84 177 ARG A C 1
ATOM 1412 O O . ARG A 1 177 ? 43.950 8.827 -86.313 1.00 55.84 177 ARG A O 1
ATOM 1419 N N . TRP A 1 178 ? 44.201 8.943 -88.549 1.00 55.94 178 TRP A N 1
ATOM 1420 C CA . TRP A 1 178 ? 43.378 7.778 -88.899 1.00 55.94 178 TRP A CA 1
ATOM 1421 C C . TRP A 1 178 ? 44.124 6.439 -88.786 1.00 55.94 178 TRP A C 1
ATOM 1423 O O . TRP A 1 178 ? 43.473 5.423 -88.566 1.00 55.94 178 TRP A O 1
ATOM 1433 N N . SER A 1 179 ? 45.460 6.408 -88.857 1.00 56.00 179 SER A N 1
ATOM 1434 C CA . SER A 1 179 ? 46.258 5.185 -88.651 1.00 56.00 179 SER A CA 1
ATOM 1435 C C . SER A 1 179 ? 46.605 4.911 -87.182 1.00 56.00 179 SER A C 1
ATOM 1437 O O . SER A 1 179 ? 46.758 3.753 -86.796 1.00 56.00 179 SER A O 1
ATOM 1439 N N . ILE A 1 180 ? 46.652 5.946 -86.332 1.00 53.44 180 ILE A N 1
ATOM 1440 C CA . ILE A 1 180 ? 46.840 5.808 -84.874 1.00 53.44 180 ILE A CA 1
ATOM 1441 C C . ILE A 1 180 ? 45.501 5.569 -84.147 1.00 53.44 180 ILE A C 1
ATOM 1443 O O . ILE A 1 180 ? 45.476 4.935 -83.089 1.00 53.44 180 ILE A O 1
ATOM 1447 N N . PHE A 1 181 ? 44.372 6.012 -84.718 1.00 50.72 181 PHE A N 1
ATOM 1448 C CA . PHE A 1 181 ? 43.037 5.802 -84.136 1.00 50.72 181 PHE A CA 1
ATOM 1449 C C . PHE A 1 181 ? 42.703 4.323 -83.851 1.00 50.72 181 PHE A C 1
ATOM 1451 O O . PHE A 1 181 ? 42.180 4.055 -82.771 1.00 50.72 181 PHE A O 1
ATOM 1458 N N . PRO A 1 182 ? 43.047 3.349 -84.718 1.00 51.91 182 PRO A N 1
ATOM 1459 C CA . PRO A 1 182 ? 42.861 1.931 -84.425 1.00 51.91 182 PRO A CA 1
ATOM 1460 C C . PRO A 1 182 ? 43.697 1.444 -83.234 1.00 51.91 182 PRO A C 1
ATOM 1462 O O . PRO A 1 182 ? 43.192 0.668 -82.435 1.00 51.91 182 PRO A O 1
ATOM 1465 N N . LEU A 1 183 ? 44.928 1.937 -83.050 1.00 46.88 183 LEU A N 1
ATOM 1466 C CA . LEU A 1 183 ? 45.846 1.457 -82.003 1.00 46.88 183 LEU A CA 1
ATOM 1467 C C . LEU A 1 183 ? 45.482 1.939 -80.589 1.00 46.88 183 LEU A C 1
ATOM 1469 O O . LEU A 1 183 ? 45.702 1.218 -79.618 1.00 46.88 183 LEU A O 1
ATOM 1473 N N . VAL A 1 184 ? 44.877 3.123 -80.456 1.00 48.72 184 VAL A N 1
ATOM 1474 C CA . VAL A 1 184 ? 44.350 3.608 -79.162 1.00 48.72 184 VAL A CA 1
ATOM 1475 C C . VAL A 1 184 ? 42.972 2.998 -78.851 1.00 48.72 184 VAL A C 1
ATOM 1477 O O . VAL A 1 184 ? 42.591 2.898 -77.685 1.00 48.72 184 VAL A O 1
ATOM 1480 N N . TYR A 1 185 ? 42.241 2.527 -79.868 1.00 45.84 185 TYR A N 1
ATOM 1481 C CA . TYR A 1 185 ? 40.931 1.886 -79.703 1.00 45.84 185 TYR A CA 1
ATOM 1482 C C . TYR A 1 185 ? 41.019 0.376 -79.398 1.00 45.84 185 TYR A C 1
ATOM 1484 O O . TYR A 1 185 ? 40.068 -0.201 -78.878 1.00 45.84 185 TYR A O 1
ATOM 1492 N N . THR A 1 186 ? 42.163 -0.274 -79.643 1.00 46.78 186 THR A N 1
ATOM 1493 C CA . THR A 1 186 ? 42.333 -1.734 -79.482 1.00 46.78 186 THR A CA 1
ATOM 1494 C C . THR A 1 186 ? 42.692 -2.230 -78.077 1.00 46.78 186 THR A C 1
ATOM 1496 O O . THR A 1 186 ? 42.866 -3.431 -77.900 1.00 46.78 186 THR A O 1
ATOM 1499 N N . MET A 1 187 ? 42.747 -1.373 -77.051 1.00 41.16 187 MET A N 1
ATOM 1500 C CA . MET A 1 187 ? 42.753 -1.839 -75.646 1.00 41.16 187 MET A CA 1
ATOM 1501 C C . MET A 1 187 ? 41.371 -1.760 -74.979 1.00 41.16 187 MET A C 1
ATOM 1503 O O . MET A 1 187 ? 41.271 -1.763 -73.755 1.00 41.16 187 MET A O 1
ATOM 1507 N N . HIS A 1 188 ? 40.293 -1.705 -75.765 1.00 45.25 188 HIS A N 1
ATOM 1508 C CA . HIS A 1 188 ? 38.952 -2.010 -75.272 1.00 45.25 188 HIS A CA 1
ATOM 1509 C C . HIS A 1 188 ? 38.619 -3.471 -75.570 1.00 45.25 188 HIS A C 1
ATOM 1511 O O . HIS A 1 188 ? 38.658 -3.915 -76.716 1.00 45.25 188 HIS A O 1
ATOM 1517 N N . ALA A 1 189 ? 38.313 -4.212 -74.505 1.00 47.12 189 ALA A N 1
ATOM 1518 C CA . ALA A 1 189 ? 37.831 -5.582 -74.564 1.00 47.12 189 ALA A CA 1
ATOM 1519 C C . ALA A 1 189 ? 36.662 -5.713 -75.567 1.00 47.12 189 ALA A C 1
ATOM 1521 O O . ALA A 1 189 ? 35.833 -4.799 -75.665 1.00 47.12 189 ALA A O 1
ATOM 1522 N N . PRO A 1 190 ? 36.580 -6.824 -76.317 1.00 43.59 190 PRO A N 1
ATOM 1523 C CA . PRO A 1 190 ? 35.589 -6.982 -77.372 1.00 43.59 190 PRO A CA 1
ATOM 1524 C C . PRO A 1 190 ? 34.179 -6.985 -76.770 1.00 43.59 190 PRO A C 1
ATOM 1526 O O . PRO A 1 190 ? 33.818 -7.893 -76.027 1.00 43.59 190 PRO A O 1
ATOM 1529 N N . GLY A 1 191 ? 33.388 -5.955 -77.084 1.00 53.22 191 GLY A N 1
ATOM 1530 C CA . GLY A 1 191 ? 31.962 -5.913 -76.741 1.00 53.22 191 GLY A CA 1
ATOM 1531 C C . GLY A 1 191 ? 31.308 -4.530 -76.690 1.00 53.22 191 GLY A C 1
ATOM 1532 O O . GLY A 1 191 ? 30.093 -4.446 -76.830 1.00 53.22 191 GLY A O 1
ATOM 1533 N N . TRP A 1 192 ? 32.065 -3.438 -76.541 1.00 48.72 192 TRP A N 1
ATOM 1534 C CA . TRP A 1 192 ? 31.476 -2.105 -76.342 1.00 48.72 192 TRP A CA 1
ATOM 1535 C C . TRP A 1 192 ? 31.811 -1.163 -77.501 1.00 48.72 192 TRP A C 1
ATOM 1537 O O . TRP A 1 192 ? 32.881 -0.562 -77.548 1.00 48.72 192 TRP A O 1
ATOM 1547 N N . VAL A 1 193 ? 30.888 -1.028 -78.458 1.00 42.75 193 VAL A N 1
ATOM 1548 C CA . VAL A 1 193 ? 30.980 -0.017 -79.522 1.00 42.75 193 VAL A CA 1
ATOM 1549 C C . VAL A 1 193 ? 30.417 1.305 -78.983 1.00 42.75 193 VAL A C 1
ATOM 1551 O O . VAL A 1 193 ? 29.204 1.494 -78.922 1.00 42.75 193 VAL A O 1
ATOM 1554 N N . GLY A 1 194 ? 31.305 2.223 -78.589 1.00 60.22 194 GLY A N 1
ATOM 1555 C CA . GLY A 1 194 ? 30.972 3.595 -78.176 1.00 60.22 194 GLY A CA 1
ATOM 1556 C C . GLY A 1 194 ? 30.999 3.863 -76.664 1.00 60.22 194 GLY A C 1
ATOM 1557 O O . GLY A 1 194 ? 30.994 2.945 -75.849 1.00 60.22 194 GLY A O 1
ATOM 1558 N N . VAL A 1 195 ? 31.035 5.153 -76.287 1.00 54.91 195 VAL A N 1
ATOM 1559 C CA . VAL A 1 195 ? 30.961 5.600 -74.881 1.00 54.91 195 VAL A CA 1
ATOM 1560 C C . VAL A 1 195 ? 29.640 5.091 -74.297 1.00 54.91 195 VAL A C 1
ATOM 1562 O O . VAL A 1 195 ? 28.580 5.500 -74.786 1.00 54.91 195 VAL A O 1
ATOM 1565 N N . PRO A 1 196 ? 29.660 4.204 -73.288 1.00 53.50 196 PRO A N 1
ATOM 1566 C CA . PRO A 1 196 ? 28.433 3.637 -72.767 1.00 53.50 196 PRO A CA 1
ATOM 1567 C C . PRO A 1 196 ? 27.590 4.765 -72.174 1.00 53.50 196 PRO A C 1
ATOM 1569 O O . PRO A 1 196 ? 28.023 5.497 -71.281 1.00 53.50 196 PRO A O 1
ATOM 1572 N N . ARG A 1 197 ? 26.373 4.941 -72.706 1.00 61.75 197 ARG A N 1
ATOM 1573 C CA . ARG A 1 197 ? 25.407 5.873 -72.115 1.00 61.75 197 ARG A C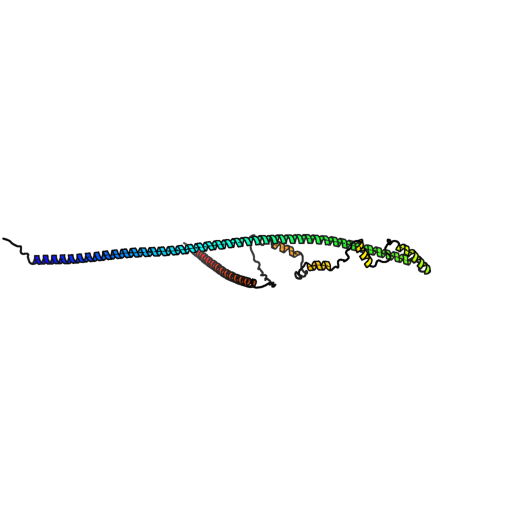A 1
ATOM 1574 C C . ARG A 1 197 ? 25.202 5.445 -70.658 1.00 61.75 197 ARG A C 1
ATOM 1576 O O . ARG A 1 197 ? 25.089 4.242 -70.426 1.00 61.75 197 ARG A O 1
ATOM 1583 N N . PRO A 1 198 ? 25.080 6.375 -69.693 1.00 66.81 198 PRO A N 1
ATOM 1584 C CA . PRO A 1 198 ? 24.968 6.041 -68.268 1.00 66.81 198 PRO A CA 1
ATOM 1585 C C . PRO A 1 198 ? 23.935 4.947 -67.955 1.00 66.81 198 PRO A C 1
ATOM 1587 O O . PRO A 1 198 ? 24.128 4.142 -67.054 1.00 66.81 198 PRO A O 1
ATOM 1590 N N . LYS A 1 199 ? 22.868 4.873 -68.756 1.00 70.31 199 LYS A N 1
ATOM 1591 C CA . LYS A 1 199 ? 21.811 3.867 -68.647 1.00 70.31 199 LYS A CA 1
ATOM 1592 C C . LYS A 1 199 ? 22.273 2.436 -68.968 1.00 70.31 199 LYS A C 1
ATOM 1594 O O . LYS A 1 199 ? 21.932 1.526 -68.233 1.00 70.31 199 LYS A O 1
ATOM 1599 N N . ALA A 1 200 ? 23.126 2.254 -69.977 1.00 75.38 200 ALA A N 1
ATOM 1600 C CA . ALA A 1 200 ? 23.650 0.939 -70.360 1.00 75.38 200 ALA A CA 1
ATOM 1601 C C . ALA A 1 200 ? 24.620 0.355 -69.315 1.00 75.38 200 ALA A C 1
ATOM 1603 O O . ALA A 1 200 ? 24.687 -0.857 -69.145 1.00 75.38 200 ALA A O 1
ATOM 1604 N N . ILE A 1 201 ? 25.343 1.215 -68.585 1.00 69.19 201 ILE A N 1
ATOM 1605 C CA . ILE A 1 201 ? 26.208 0.794 -67.467 1.00 69.19 201 ILE A CA 1
ATOM 1606 C C . ILE A 1 201 ? 25.354 0.286 -66.300 1.00 69.19 201 ILE A C 1
ATOM 1608 O O . ILE A 1 201 ? 25.675 -0.727 -65.683 1.00 69.19 201 ILE A O 1
ATOM 1612 N N . ILE A 1 202 ? 24.260 0.993 -66.008 1.00 74.06 202 ILE A N 1
ATOM 1613 C CA . ILE A 1 202 ? 23.329 0.634 -64.937 1.00 74.06 202 ILE A CA 1
ATOM 1614 C C . ILE A 1 202 ? 22.625 -0.690 -65.261 1.00 74.06 202 ILE A C 1
ATOM 1616 O O . ILE A 1 202 ? 22.580 -1.563 -64.399 1.00 74.06 202 ILE A O 1
ATOM 1620 N N . ASP A 1 203 ? 22.150 -0.866 -66.494 1.00 75.94 203 ASP A N 1
ATOM 1621 C CA . ASP A 1 203 ? 21.473 -2.096 -66.920 1.00 75.94 203 ASP A CA 1
ATOM 1622 C C . ASP A 1 203 ? 22.421 -3.313 -66.877 1.00 75.94 203 ASP A C 1
ATOM 1624 O O . ASP A 1 203 ? 22.021 -4.396 -66.452 1.00 75.94 203 ASP A O 1
ATOM 1628 N N . TRP A 1 204 ? 23.703 -3.138 -67.228 1.00 80.31 204 TRP A N 1
ATOM 1629 C CA . TRP A 1 204 ? 24.710 -4.202 -67.114 1.00 80.31 204 TRP A CA 1
ATOM 1630 C C . TRP A 1 204 ? 25.019 -4.574 -65.655 1.00 80.31 204 TRP A C 1
ATOM 1632 O O . TRP A 1 204 ? 25.044 -5.753 -65.314 1.00 80.31 204 TRP A O 1
ATOM 1642 N N . LEU A 1 205 ? 25.190 -3.590 -64.764 1.00 75.12 205 LEU A N 1
ATOM 1643 C CA . LEU A 1 205 ? 25.406 -3.854 -63.334 1.00 75.12 205 LEU A CA 1
ATOM 1644 C C . LEU A 1 205 ? 24.215 -4.585 -62.691 1.00 75.12 205 LEU A C 1
ATOM 1646 O O . LEU A 1 205 ? 24.408 -5.425 -61.813 1.00 75.12 205 LEU A O 1
ATOM 1650 N N . GLN A 1 206 ? 22.991 -4.277 -63.120 1.00 78.94 206 GLN A N 1
ATOM 1651 C CA . GLN A 1 206 ? 21.780 -4.929 -62.618 1.00 78.94 206 GLN A CA 1
ATOM 1652 C C . GLN A 1 206 ? 21.658 -6.375 -63.112 1.00 78.94 206 GLN A C 1
ATOM 1654 O O . GLN A 1 206 ? 21.385 -7.263 -62.306 1.00 78.94 206 GLN A O 1
ATOM 1659 N N . ASN A 1 207 ? 21.896 -6.617 -64.406 1.00 78.06 207 ASN A N 1
ATOM 1660 C CA . ASN A 1 207 ? 21.725 -7.941 -65.009 1.00 78.06 207 ASN A CA 1
ATOM 1661 C C . ASN A 1 207 ? 22.880 -8.904 -64.708 1.00 78.06 207 ASN A C 1
ATOM 1663 O O . ASN A 1 207 ? 22.626 -10.073 -64.438 1.00 78.06 207 ASN A O 1
ATOM 1667 N N . GLU A 1 208 ? 24.127 -8.428 -64.731 1.00 76.56 208 GLU A N 1
ATOM 1668 C CA . GLU A 1 208 ? 25.303 -9.303 -64.623 1.00 76.56 208 GLU A CA 1
ATOM 1669 C C . GLU A 1 208 ? 25.812 -9.425 -63.180 1.00 76.56 208 GLU A C 1
ATOM 1671 O O . GLU A 1 208 ? 26.285 -10.478 -62.764 1.00 76.56 208 GLU A O 1
ATOM 1676 N N . MET A 1 209 ? 25.701 -8.345 -62.396 1.00 65.00 209 MET A N 1
ATOM 1677 C CA . MET A 1 209 ? 26.272 -8.256 -61.043 1.00 65.00 209 MET A CA 1
ATOM 1678 C C . MET A 1 209 ? 25.208 -8.250 -59.934 1.00 65.00 209 MET A C 1
ATOM 1680 O O . MET A 1 209 ? 25.553 -8.143 -58.757 1.00 65.00 209 MET A O 1
ATOM 1684 N N . GLY A 1 210 ? 23.920 -8.346 -60.286 1.00 71.44 210 GLY A N 1
ATOM 1685 C CA . GLY A 1 210 ? 22.814 -8.380 -59.327 1.00 71.44 210 GLY A CA 1
ATOM 1686 C C . GLY A 1 210 ? 22.642 -7.092 -58.515 1.00 71.44 210 GLY A C 1
ATOM 1687 O O . GLY A 1 210 ? 22.092 -7.133 -57.412 1.00 71.44 210 GLY A O 1
ATOM 1688 N N . TYR A 1 211 ? 23.119 -5.944 -59.015 1.00 62.41 211 TYR A N 1
ATOM 1689 C CA . TYR A 1 211 ? 22.929 -4.671 -58.319 1.00 62.41 211 TYR A CA 1
ATOM 1690 C C . TYR A 1 211 ? 21.434 -4.297 -58.276 1.00 62.41 211 TYR A C 1
ATOM 1692 O O . TYR A 1 211 ? 20.758 -4.345 -59.302 1.00 62.41 211 TYR A O 1
ATOM 1700 N N . PRO A 1 212 ? 20.887 -3.889 -57.117 1.00 68.56 212 PRO A N 1
ATOM 1701 C CA . PRO A 1 212 ? 19.479 -3.525 -56.999 1.00 68.56 212 PRO A CA 1
ATOM 1702 C C . PRO A 1 212 ? 19.155 -2.271 -57.824 1.00 68.56 212 PRO A C 1
ATOM 1704 O O . PRO A 1 212 ? 19.888 -1.282 -57.801 1.00 68.56 212 PRO A O 1
ATOM 1707 N N . SER A 1 213 ? 18.019 -2.290 -58.529 1.00 60.38 213 SER A N 1
ATOM 1708 C CA . SER A 1 213 ? 17.634 -1.254 -59.502 1.00 60.38 213 SER A CA 1
ATOM 1709 C C . SER A 1 213 ? 17.308 0.120 -58.911 1.00 60.38 213 SER A C 1
ATOM 1711 O O . SER A 1 213 ? 17.180 1.111 -59.632 1.00 60.38 213 SER A O 1
ATOM 1713 N N . GLN A 1 214 ? 17.217 0.200 -57.585 1.00 59.28 214 GLN A N 1
ATOM 1714 C CA . GLN A 1 214 ? 17.054 1.433 -56.835 1.00 59.28 214 GLN A CA 1
ATOM 1715 C C . GLN A 1 214 ? 18.349 1.707 -56.073 1.00 59.28 214 GLN A C 1
ATOM 1717 O O . GLN A 1 214 ? 18.619 1.078 -55.050 1.00 59.28 214 GLN A O 1
ATOM 1722 N N . LEU A 1 215 ? 19.126 2.694 -56.536 1.00 51.59 215 LEU A N 1
ATOM 1723 C CA . LEU A 1 215 ? 20.058 3.387 -55.646 1.00 51.59 215 LEU A CA 1
ATOM 1724 C C . LEU A 1 215 ? 19.264 3.805 -54.400 1.00 51.59 215 LEU A C 1
ATOM 1726 O O . LEU A 1 215 ? 18.138 4.293 -54.563 1.00 51.59 215 LEU A O 1
ATOM 1730 N N . PRO A 1 216 ? 19.789 3.617 -53.176 1.00 40.41 216 PRO A N 1
ATOM 1731 C CA . PRO A 1 216 ? 19.119 4.093 -51.981 1.00 40.41 216 PRO A CA 1
ATOM 1732 C C . PRO A 1 216 ? 19.015 5.611 -52.098 1.00 40.41 216 PRO A C 1
ATOM 1734 O O . PRO A 1 216 ? 19.964 6.352 -51.852 1.00 40.41 216 PRO A O 1
ATOM 1737 N N . PHE A 1 217 ? 17.850 6.071 -52.549 1.00 42.81 217 PHE A N 1
ATOM 1738 C CA . PHE A 1 217 ? 17.463 7.462 -52.500 1.00 42.81 217 PHE A CA 1
ATOM 1739 C C . PHE A 1 217 ? 17.636 7.873 -51.039 1.00 42.81 217 PHE A C 1
ATOM 1741 O O . PHE A 1 217 ? 17.070 7.231 -50.150 1.00 42.81 217 PHE A O 1
ATOM 1748 N N . VAL A 1 218 ? 18.469 8.890 -50.807 1.00 49.34 218 VAL A N 1
ATOM 1749 C CA . VAL A 1 218 ? 18.931 9.386 -49.493 1.00 49.34 218 VAL A CA 1
ATOM 1750 C C . VAL A 1 218 ? 17.776 9.617 -48.499 1.00 49.34 218 VAL A C 1
ATOM 1752 O O . VAL A 1 218 ? 17.977 9.678 -47.292 1.00 49.34 218 VAL A O 1
ATOM 1755 N N . ASP A 1 219 ? 16.543 9.664 -48.992 1.00 44.53 219 ASP A N 1
ATOM 1756 C CA . ASP A 1 219 ? 15.332 9.889 -48.221 1.00 44.53 219 ASP A CA 1
ATOM 1757 C C . ASP A 1 219 ? 14.668 8.617 -47.639 1.00 44.53 219 ASP A C 1
ATOM 1759 O O . ASP A 1 219 ? 13.796 8.736 -46.781 1.00 44.53 219 ASP A O 1
ATOM 1763 N N . ARG A 1 220 ? 15.057 7.388 -48.036 1.00 42.56 220 ARG A N 1
ATOM 1764 C CA . ARG A 1 220 ? 14.473 6.148 -47.458 1.00 42.56 220 ARG A CA 1
ATOM 1765 C C . ARG A 1 220 ? 15.026 5.813 -46.071 1.00 42.56 220 ARG A C 1
ATOM 1767 O O . ARG A 1 220 ? 14.261 5.407 -45.200 1.00 42.56 220 ARG A O 1
ATOM 1774 N N . SER A 1 221 ? 16.314 6.052 -45.831 1.00 45.28 221 SER A N 1
ATOM 1775 C CA . SER A 1 221 ? 16.901 5.979 -44.483 1.00 45.28 221 SER A CA 1
ATOM 1776 C C . SER A 1 221 ? 16.373 7.102 -43.585 1.00 45.28 221 SER A C 1
ATOM 1778 O O . SER A 1 221 ? 16.153 6.890 -42.395 1.00 45.28 221 SER A O 1
ATOM 1780 N N . ALA A 1 222 ? 16.068 8.267 -44.163 1.00 48.25 222 ALA A N 1
ATOM 1781 C CA . ALA A 1 222 ? 15.471 9.385 -43.442 1.00 48.25 222 ALA A CA 1
ATOM 1782 C C . ALA A 1 222 ? 13.967 9.203 -43.142 1.00 48.25 222 ALA A C 1
ATOM 1784 O O . ALA A 1 222 ? 13.463 9.838 -42.216 1.00 48.25 222 ALA A O 1
ATOM 1785 N N . ARG A 1 223 ? 13.246 8.352 -43.890 1.00 44.12 223 ARG A N 1
ATOM 1786 C CA . ARG A 1 223 ? 11.849 7.970 -43.598 1.00 44.12 223 ARG A CA 1
ATOM 1787 C C . ARG A 1 223 ? 11.744 6.827 -42.594 1.00 44.12 223 ARG A C 1
ATOM 1789 O O . ARG A 1 223 ? 11.005 6.966 -41.631 1.00 44.12 223 ARG A O 1
ATOM 1796 N N . SER A 1 224 ? 12.575 5.788 -42.706 1.00 45.50 224 SER A N 1
ATOM 1797 C CA . SER A 1 224 ? 12.640 4.723 -41.689 1.00 45.50 224 SER A CA 1
ATOM 1798 C C . SER A 1 224 ? 13.049 5.258 -40.304 1.00 45.50 224 SER A C 1
ATOM 1800 O O . SER A 1 224 ? 12.488 4.839 -39.291 1.00 45.50 224 SER A O 1
ATOM 1802 N N . ALA A 1 225 ? 13.941 6.254 -40.246 1.00 43.91 225 ALA A N 1
ATOM 1803 C CA . ALA A 1 225 ? 14.302 6.917 -38.991 1.00 43.91 225 ALA A CA 1
ATOM 1804 C C . ALA A 1 225 ? 13.215 7.873 -38.451 1.00 43.91 225 ALA A C 1
ATOM 1806 O O . ALA A 1 225 ? 13.167 8.103 -37.246 1.00 43.91 225 ALA A O 1
ATOM 1807 N N . ARG A 1 226 ? 12.333 8.414 -39.307 1.00 46.38 226 ARG A N 1
ATOM 1808 C CA . ARG A 1 226 ? 11.236 9.316 -38.900 1.00 46.38 226 ARG A CA 1
ATOM 1809 C C . ARG A 1 226 ? 9.935 8.594 -38.558 1.00 46.38 226 ARG A C 1
ATOM 1811 O O . ARG A 1 226 ? 9.189 9.085 -37.726 1.00 46.38 226 ARG A O 1
ATOM 1818 N N . GLU A 1 227 ? 9.679 7.428 -39.137 1.00 37.59 227 GLU A N 1
ATOM 1819 C CA . GLU A 1 227 ? 8.448 6.659 -38.897 1.00 37.59 227 GLU A CA 1
ATOM 1820 C C . GLU A 1 227 ? 8.538 5.750 -37.656 1.00 37.59 227 GLU A C 1
ATOM 1822 O O . GLU A 1 227 ? 7.525 5.237 -37.197 1.00 37.59 227 GLU A O 1
ATOM 1827 N N . THR A 1 228 ? 9.728 5.612 -37.054 1.00 42.28 228 THR A N 1
ATOM 1828 C CA . THR A 1 228 ? 9.922 4.877 -35.784 1.00 42.28 228 THR A CA 1
ATOM 1829 C C . THR A 1 228 ? 9.890 5.800 -34.553 1.00 42.28 228 THR A C 1
ATOM 1831 O O . THR A 1 228 ? 9.892 5.332 -33.419 1.00 42.28 228 THR A O 1
ATOM 1834 N N . TRP A 1 229 ? 9.858 7.121 -34.753 1.00 35.19 229 TRP A N 1
ATOM 1835 C CA . TRP A 1 229 ? 9.872 8.108 -33.673 1.00 35.19 229 TRP A CA 1
ATOM 1836 C C . TRP A 1 229 ? 8.603 8.956 -33.749 1.00 35.19 229 TRP A C 1
ATOM 1838 O O . TRP A 1 229 ? 8.539 9.948 -34.471 1.00 35.19 229 TRP A O 1
ATOM 1848 N N . SER A 1 230 ? 7.593 8.574 -32.963 1.00 33.59 230 SER A N 1
ATOM 1849 C CA . SER A 1 230 ? 6.563 9.525 -32.534 1.00 33.59 230 SER A CA 1
ATOM 1850 C C . SER A 1 230 ? 7.226 10.725 -31.835 1.00 33.59 230 SER A C 1
ATOM 1852 O O . SER A 1 230 ? 8.291 10.576 -31.228 1.00 33.59 230 SER A O 1
ATOM 1854 N N . PRO A 1 231 ? 6.634 11.927 -31.925 1.00 41.12 231 PRO A N 1
ATOM 1855 C CA . PRO A 1 231 ? 7.326 13.185 -31.682 1.00 41.12 231 PRO A CA 1
ATOM 1856 C C . PRO A 1 231 ? 7.575 13.417 -30.187 1.00 41.12 231 PRO A C 1
ATOM 1858 O O . PRO A 1 231 ? 6.765 14.024 -29.490 1.00 41.12 231 PRO A O 1
ATOM 1861 N N . CYS A 1 232 ? 8.737 12.994 -29.692 1.00 36.41 232 CYS A N 1
ATOM 1862 C CA . CYS A 1 232 ? 9.325 13.619 -28.513 1.00 36.41 232 CYS A CA 1
ATOM 1863 C C . CYS A 1 232 ? 9.737 15.041 -28.908 1.00 36.41 232 CYS A C 1
ATOM 1865 O O . CYS A 1 232 ? 10.467 15.237 -29.881 1.00 36.41 232 CYS A O 1
ATOM 1867 N N . GLY A 1 233 ? 9.189 16.020 -28.187 1.00 34.12 233 GLY A N 1
ATOM 1868 C CA . GLY A 1 233 ? 9.279 17.442 -28.489 1.00 34.12 233 GLY A CA 1
ATOM 1869 C C . GLY A 1 233 ? 10.689 17.926 -28.819 1.00 34.12 233 GLY A C 1
ATOM 1870 O O . GLY A 1 233 ? 11.694 17.422 -28.320 1.00 34.12 233 GLY A O 1
ATOM 1871 N N . VAL A 1 234 ? 10.735 18.940 -29.678 1.00 38.03 234 VAL A N 1
ATOM 1872 C CA . VAL A 1 234 ? 11.945 19.639 -30.108 1.00 38.03 234 VAL A CA 1
ATOM 1873 C C . VAL A 1 234 ? 12.667 20.218 -28.885 1.00 38.03 234 VAL A C 1
ATOM 1875 O O . VAL A 1 234 ? 12.384 21.332 -28.454 1.00 38.03 234 VAL A O 1
ATOM 1878 N N . PHE A 1 235 ? 13.619 19.471 -28.328 1.00 35.66 235 PHE A N 1
ATOM 1879 C CA . PHE A 1 235 ? 14.649 20.006 -27.445 1.00 35.66 235 PHE A CA 1
ATOM 1880 C C . PHE A 1 235 ? 15.872 20.331 -28.303 1.00 35.66 235 PHE A C 1
ATOM 1882 O O . PHE A 1 235 ? 16.587 19.450 -28.780 1.00 35.66 235 PHE A O 1
ATOM 1889 N N . SER A 1 236 ? 16.085 21.625 -28.540 1.00 36.47 236 SER A N 1
ATOM 1890 C CA . SER A 1 236 ? 17.277 22.138 -29.210 1.00 36.47 236 SER A CA 1
ATOM 1891 C C . SER A 1 236 ? 18.527 21.791 -28.402 1.00 36.47 236 SER A C 1
ATOM 1893 O O . SER A 1 236 ? 18.754 22.330 -27.320 1.00 36.47 236 SER A O 1
ATOM 1895 N N . PHE A 1 237 ? 19.375 20.929 -28.961 1.00 36.06 237 PHE A N 1
ATOM 1896 C CA . PHE A 1 237 ? 20.757 20.750 -28.529 1.00 36.06 237 PHE A CA 1
ATOM 1897 C C . PHE A 1 237 ? 21.541 22.036 -28.802 1.00 36.06 237 PHE A C 1
ATOM 1899 O O . PHE A 1 237 ? 22.081 22.219 -29.893 1.00 36.06 237 PHE A O 1
ATOM 1906 N N . LYS A 1 238 ? 21.604 22.943 -27.825 1.00 34.91 238 LYS A N 1
ATOM 1907 C CA . LYS A 1 238 ? 22.614 24.008 -27.847 1.00 34.91 238 LYS A CA 1
ATOM 1908 C C . LYS A 1 238 ? 23.419 24.201 -26.570 1.00 34.91 238 LYS A C 1
ATOM 1910 O O . LYS A 1 238 ? 24.468 24.810 -26.673 1.00 34.91 238 LYS A O 1
ATOM 1915 N N . ASP A 1 239 ? 23.060 23.583 -25.446 1.00 37.34 239 ASP A N 1
ATOM 1916 C CA . ASP A 1 239 ? 23.833 23.742 -24.208 1.00 37.34 239 ASP A CA 1
ATOM 1917 C C . ASP A 1 239 ? 23.879 22.453 -23.377 1.00 37.34 239 ASP A C 1
ATOM 1919 O O . ASP A 1 239 ? 23.175 22.310 -22.382 1.00 37.34 239 ASP A O 1
ATOM 1923 N N . CYS A 1 240 ? 24.724 21.492 -23.754 1.00 35.03 240 CYS A N 1
ATOM 1924 C CA . CYS A 1 240 ? 25.123 20.405 -22.853 1.00 35.03 240 CYS A CA 1
ATOM 1925 C C . CYS A 1 240 ? 26.640 20.220 -22.917 1.00 35.03 240 CYS A C 1
ATOM 1927 O O . CYS A 1 240 ? 27.168 19.483 -23.744 1.00 35.03 240 CYS A O 1
ATOM 1929 N N . SER A 1 241 ? 27.333 20.941 -22.033 1.00 37.91 241 SER A N 1
ATOM 1930 C CA . SER A 1 241 ? 28.728 20.674 -21.679 1.00 37.91 241 SER A CA 1
ATOM 1931 C C . SER A 1 241 ? 28.805 19.368 -20.860 1.00 37.91 241 SER A C 1
ATOM 1933 O O . SER A 1 241 ? 27.976 19.188 -19.961 1.00 37.91 241 SER A O 1
ATOM 1935 N N . PRO A 1 242 ? 29.765 18.458 -21.125 1.00 43.72 242 PRO A N 1
ATOM 1936 C CA . PRO A 1 242 ? 29.786 17.113 -20.545 1.00 43.72 242 PRO A CA 1
ATOM 1937 C C . PRO A 1 242 ? 30.211 17.047 -19.065 1.00 43.72 242 PRO A C 1
ATOM 1939 O O . PRO A 1 242 ? 30.143 15.984 -18.457 1.00 43.72 242 PRO A O 1
ATOM 1942 N N . GLU A 1 243 ? 30.598 18.161 -18.439 1.00 42.50 243 GLU A N 1
ATOM 1943 C CA . GLU A 1 243 ? 31.148 18.168 -17.071 1.00 42.50 243 GLU A CA 1
ATOM 1944 C C . GLU A 1 243 ? 30.110 18.153 -15.935 1.00 42.50 243 GLU A C 1
ATOM 1946 O O . GLU A 1 243 ? 30.475 17.974 -14.776 1.00 42.50 243 GLU A O 1
ATOM 1951 N N . ARG A 1 244 ? 28.809 18.308 -16.219 1.00 43.53 244 ARG A N 1
ATOM 1952 C CA . ARG A 1 244 ? 27.766 18.362 -15.167 1.00 43.53 244 ARG A CA 1
ATOM 1953 C C . ARG A 1 244 ? 26.991 17.060 -14.940 1.00 43.53 244 ARG A C 1
ATOM 1955 O O . ARG A 1 244 ? 26.180 17.009 -14.020 1.00 43.53 244 ARG A O 1
ATOM 1962 N N . ALA A 1 245 ? 27.255 16.010 -15.718 1.00 45.66 245 ALA A N 1
ATOM 1963 C CA . ALA A 1 245 ? 26.519 14.744 -15.634 1.00 45.66 245 ALA A CA 1
ATOM 1964 C C . ALA A 1 245 ? 27.060 13.762 -14.573 1.00 45.66 245 ALA A C 1
ATOM 1966 O O . ALA A 1 245 ? 26.349 12.848 -14.166 1.00 45.66 245 ALA A O 1
ATOM 1967 N N . THR A 1 246 ? 28.287 13.943 -14.078 1.00 45.47 246 THR A N 1
ATOM 1968 C CA . THR A 1 246 ? 28.871 13.059 -13.048 1.00 45.47 246 THR A CA 1
ATOM 1969 C C . THR A 1 246 ? 28.467 13.450 -11.624 1.00 45.47 246 THR A C 1
ATOM 1971 O O . THR A 1 246 ? 28.385 12.591 -10.750 1.00 45.47 246 THR A O 1
ATOM 1974 N N . VAL A 1 247 ? 28.125 14.721 -11.385 1.00 42.97 247 VAL A N 1
ATOM 1975 C CA . VAL A 1 247 ? 27.707 15.208 -10.055 1.00 42.97 247 VAL A CA 1
ATOM 1976 C C . VAL A 1 247 ? 26.297 14.724 -9.691 1.00 42.97 247 VAL A C 1
ATOM 1978 O O . VAL A 1 247 ? 26.013 14.459 -8.526 1.00 42.97 247 VAL A O 1
ATOM 1981 N N . THR A 1 248 ? 25.419 14.530 -10.677 1.00 42.28 248 THR A N 1
ATOM 1982 C CA . THR A 1 248 ? 24.028 14.105 -10.446 1.00 42.28 248 THR A CA 1
ATOM 1983 C C . THR A 1 248 ? 23.899 12.611 -10.131 1.00 42.28 248 THR A C 1
ATOM 1985 O O . THR A 1 248 ? 22.949 12.207 -9.465 1.00 42.28 248 THR A O 1
ATOM 1988 N N . VAL A 1 249 ? 24.865 11.784 -10.547 1.00 42.75 249 VAL A N 1
ATOM 1989 C CA . VAL A 1 249 ? 24.847 10.331 -10.292 1.00 42.75 249 VAL A CA 1
ATOM 1990 C C . VAL A 1 249 ? 25.287 9.999 -8.859 1.00 42.75 249 VAL A C 1
ATOM 1992 O O . VAL A 1 249 ? 24.781 9.047 -8.272 1.00 42.75 249 VAL A O 1
ATOM 1995 N N . HIS A 1 250 ? 26.146 10.813 -8.238 1.00 43.97 250 HIS A N 1
ATOM 1996 C CA . HIS A 1 250 ? 26.549 10.616 -6.837 1.00 43.97 250 HIS A CA 1
ATOM 1997 C C . HIS A 1 250 ? 25.552 11.159 -5.802 1.00 43.97 250 HIS A C 1
ATOM 1999 O O . HIS A 1 250 ? 25.680 10.846 -4.622 1.00 43.97 250 HIS A O 1
ATOM 2005 N N . GLN A 1 251 ? 24.535 11.925 -6.209 1.00 43.38 251 GLN A N 1
ATOM 2006 C CA . GLN A 1 251 ? 23.539 12.474 -5.279 1.00 43.38 251 GLN A CA 1
ATOM 2007 C C . GLN A 1 251 ? 22.330 11.557 -5.032 1.00 43.38 251 GLN A C 1
ATOM 2009 O O . GLN A 1 251 ? 21.644 11.722 -4.026 1.00 43.38 251 GLN A O 1
ATOM 2014 N N . ASN A 1 252 ? 22.102 10.547 -5.878 1.00 40.91 252 ASN A N 1
ATOM 2015 C CA . ASN A 1 252 ? 20.980 9.614 -5.708 1.00 40.91 252 ASN A CA 1
ATOM 2016 C C . ASN A 1 252 ? 21.288 8.409 -4.806 1.00 40.91 252 ASN A C 1
ATOM 2018 O O . ASN A 1 252 ? 20.365 7.721 -4.379 1.00 40.91 252 ASN A O 1
ATOM 2022 N N . THR A 1 253 ? 22.551 8.171 -4.447 1.00 41.84 253 THR A N 1
ATOM 2023 C CA . THR A 1 253 ? 22.937 7.134 -3.475 1.00 41.84 253 THR A CA 1
ATOM 2024 C C . THR A 1 253 ? 22.809 7.581 -2.012 1.00 41.84 253 THR A C 1
ATOM 2026 O O . THR A 1 253 ? 22.995 6.760 -1.120 1.00 41.84 253 THR A O 1
ATOM 2029 N N . PHE A 1 254 ? 22.442 8.840 -1.731 1.00 39.19 254 PHE A N 1
ATOM 2030 C CA . PHE A 1 254 ? 22.395 9.394 -0.365 1.00 39.19 254 PHE A CA 1
ATOM 2031 C C . PHE A 1 254 ? 20.980 9.572 0.222 1.00 39.19 254 PHE A C 1
ATOM 2033 O O . PHE A 1 254 ? 20.798 10.307 1.189 1.00 39.19 254 PHE A O 1
ATOM 2040 N N . VAL A 1 255 ? 19.954 8.918 -0.334 1.00 45.38 255 VAL A N 1
ATOM 2041 C CA . VAL A 1 255 ? 18.564 9.054 0.166 1.00 45.38 255 VAL A CA 1
ATOM 2042 C C . VAL A 1 255 ? 18.154 7.923 1.128 1.00 45.38 255 VAL A C 1
ATOM 2044 O O . VAL A 1 255 ? 17.063 7.951 1.694 1.00 45.38 255 VAL A O 1
ATOM 2047 N N . HIS A 1 256 ? 19.052 6.982 1.444 1.00 38.91 256 HIS A N 1
ATOM 2048 C CA . HIS A 1 256 ? 18.796 5.954 2.460 1.00 38.91 256 HIS A CA 1
ATOM 2049 C C . HIS A 1 256 ? 19.888 5.895 3.545 1.00 38.91 256 HIS A C 1
ATOM 2051 O O . HIS A 1 256 ? 20.852 5.150 3.446 1.00 38.91 256 HIS A O 1
ATOM 2057 N N . GLY A 1 257 ? 19.670 6.681 4.607 1.00 38.22 257 GLY A N 1
ATOM 2058 C CA . GLY A 1 257 ? 19.904 6.300 6.007 1.00 38.22 257 GLY A CA 1
ATOM 2059 C C . GLY A 1 257 ? 21.337 6.113 6.520 1.00 38.22 257 GLY A C 1
ATOM 2060 O O . GLY A 1 257 ? 21.749 4.980 6.724 1.00 38.22 257 GLY A O 1
ATOM 2061 N N . VAL A 1 258 ? 22.001 7.207 6.921 1.00 29.77 258 VAL A N 1
ATOM 2062 C CA . VAL A 1 258 ? 22.951 7.248 8.058 1.00 29.77 258 VAL A CA 1
ATOM 2063 C C . VAL A 1 258 ? 22.805 8.606 8.769 1.00 29.77 258 VAL A C 1
ATOM 2065 O O . VAL A 1 258 ? 22.602 9.634 8.130 1.00 29.77 258 VAL A O 1
ATOM 2068 N N . VAL A 1 259 ? 22.840 8.597 10.104 1.00 37.84 259 VAL A N 1
ATOM 2069 C CA . VAL A 1 259 ? 22.627 9.749 11.000 1.00 37.84 259 VAL A CA 1
ATOM 2070 C C . VAL A 1 259 ? 23.891 10.615 11.169 1.00 37.84 259 VAL A C 1
ATOM 2072 O O . VAL A 1 259 ? 24.982 10.067 11.298 1.00 37.84 259 VAL A O 1
ATOM 2075 N N . ALA A 1 260 ? 23.658 11.935 11.319 1.00 35.06 260 ALA A N 1
ATOM 2076 C CA . ALA A 1 260 ? 24.437 13.000 12.007 1.00 35.06 260 ALA A CA 1
ATOM 2077 C C . ALA A 1 260 ? 25.072 14.097 11.103 1.00 35.06 260 ALA A C 1
ATOM 2079 O O . ALA A 1 260 ? 25.301 13.858 9.924 1.00 35.06 260 ALA A O 1
ATOM 2080 N N . PRO A 1 261 ? 25.382 15.303 11.637 1.00 45.88 261 PRO A N 1
ATOM 2081 C CA . PRO A 1 261 ? 24.419 16.327 12.054 1.00 45.88 261 PRO A CA 1
ATOM 2082 C C . PRO A 1 261 ? 24.706 17.725 11.444 1.00 45.88 261 PRO A C 1
ATOM 2084 O O . PRO A 1 261 ? 25.788 17.996 10.940 1.00 45.88 261 PRO A O 1
ATOM 2087 N N . ALA A 1 262 ? 23.742 18.629 11.651 1.00 38.09 262 ALA A N 1
ATOM 2088 C CA . ALA A 1 262 ? 23.860 20.094 11.656 1.00 38.09 262 ALA A CA 1
ATOM 2089 C C . ALA A 1 262 ? 23.839 20.882 10.320 1.00 38.09 262 ALA A C 1
ATOM 2091 O O . ALA A 1 262 ? 24.459 20.547 9.322 1.00 38.09 262 ALA A O 1
ATOM 2092 N N . GLU A 1 263 ? 23.105 21.998 10.419 1.00 34.97 263 GLU A N 1
ATOM 2093 C CA . GLU A 1 263 ? 23.154 23.227 9.613 1.00 34.97 263 GLU A CA 1
ATOM 2094 C C . GLU A 1 263 ? 22.493 23.259 8.221 1.00 34.97 263 GLU A C 1
ATOM 2096 O O . GLU A 1 263 ? 23.097 23.177 7.162 1.00 34.97 263 GLU A O 1
ATOM 2101 N N . GLY A 1 264 ? 21.184 23.534 8.265 1.00 47.97 264 GLY A N 1
ATOM 2102 C CA . GLY A 1 264 ? 20.628 24.767 7.698 1.00 47.97 264 GLY A CA 1
ATOM 2103 C C . GLY A 1 264 ? 20.873 25.052 6.217 1.00 47.97 264 GLY A C 1
ATOM 2104 O O . GLY A 1 264 ? 21.661 25.931 5.891 1.00 47.97 264 GLY A O 1
ATOM 2105 N N . VAL A 1 265 ? 20.065 24.466 5.326 1.00 34.59 265 VAL A N 1
ATOM 2106 C CA . VAL A 1 265 ? 19.902 24.986 3.957 1.00 34.59 265 VAL A CA 1
ATOM 2107 C C . VAL A 1 265 ? 18.432 24.951 3.524 1.00 34.59 265 VAL A C 1
ATOM 2109 O O . VAL A 1 265 ? 17.716 23.967 3.691 1.00 34.59 265 VAL A O 1
ATOM 2112 N N . LYS A 1 266 ? 17.980 26.096 2.999 1.00 44.81 266 LYS A N 1
ATOM 2113 C CA . LYS A 1 266 ? 16.614 26.423 2.565 1.00 44.81 266 LYS A CA 1
ATOM 2114 C C . LYS A 1 266 ? 16.121 25.505 1.438 1.00 44.81 266 LYS A C 1
ATOM 2116 O O . LYS A 1 266 ? 16.683 25.503 0.347 1.00 44.81 266 LYS A O 1
ATOM 2121 N N . VAL A 1 267 ? 14.993 24.834 1.672 1.00 32.78 267 VAL A N 1
ATOM 2122 C CA . VAL A 1 267 ? 14.234 24.082 0.661 1.00 32.78 267 VAL A CA 1
ATOM 2123 C C . VAL A 1 267 ? 13.496 25.062 -0.258 1.00 32.78 267 VAL A C 1
ATOM 2125 O O . VAL A 1 267 ? 12.595 25.778 0.184 1.00 32.78 267 VAL A O 1
ATOM 2128 N N . ARG A 1 268 ? 13.869 25.102 -1.544 1.00 39.25 268 ARG A N 1
ATOM 2129 C CA . ARG A 1 268 ? 13.070 25.750 -2.594 1.00 39.25 268 ARG A CA 1
ATOM 2130 C C . ARG A 1 268 ? 12.047 24.758 -3.142 1.00 39.25 268 ARG A C 1
ATOM 2132 O O . ARG A 1 268 ? 12.383 23.674 -3.600 1.00 39.25 268 ARG A O 1
ATOM 2139 N N . ARG A 1 269 ? 10.793 25.190 -3.063 1.00 41.53 269 ARG A N 1
ATOM 2140 C CA . ARG A 1 269 ? 9.580 24.610 -3.636 1.00 41.53 269 ARG A CA 1
ATOM 2141 C C . ARG A 1 269 ? 9.680 24.640 -5.165 1.00 41.53 269 ARG A C 1
ATOM 2143 O O . ARG A 1 269 ? 9.802 25.726 -5.724 1.00 41.53 269 ARG A O 1
ATOM 2150 N N . TRP A 1 270 ? 9.616 23.483 -5.819 1.00 33.84 270 TRP A N 1
ATOM 2151 C CA . TRP A 1 270 ? 9.374 23.398 -7.260 1.00 33.84 270 TRP A CA 1
ATOM 2152 C C . TRP A 1 270 ? 7.909 23.058 -7.520 1.00 33.84 270 TRP A C 1
ATOM 2154 O O . TRP A 1 270 ? 7.351 22.119 -6.949 1.00 33.84 270 TRP A O 1
ATOM 2164 N N . GLU A 1 271 ? 7.291 23.927 -8.312 1.00 38.59 271 GLU A N 1
ATOM 2165 C CA . GLU A 1 271 ? 5.916 23.870 -8.782 1.00 38.59 271 GLU A CA 1
ATOM 2166 C C . GLU A 1 271 ? 5.732 22.698 -9.744 1.00 38.59 271 GLU A C 1
ATOM 2168 O O . GLU A 1 271 ? 6.589 22.401 -10.574 1.00 38.59 271 GLU A O 1
ATOM 2173 N N . LYS A 1 272 ? 4.596 22.016 -9.605 1.00 46.03 272 LYS A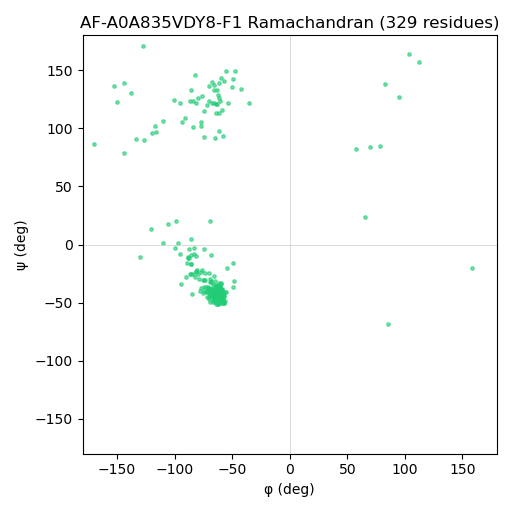 N 1
ATOM 2174 C CA . LYS A 1 272 ? 4.206 20.892 -10.449 1.00 46.03 272 LYS A CA 1
ATOM 2175 C C . LYS A 1 272 ? 3.392 21.446 -11.615 1.00 46.03 272 LYS A C 1
ATOM 2177 O O . LYS A 1 272 ? 2.270 21.913 -11.416 1.00 46.03 272 LYS A O 1
ATOM 2182 N N . GLU A 1 273 ? 3.987 21.421 -12.801 1.00 38.19 273 GLU A N 1
ATOM 2183 C CA . GLU A 1 273 ? 3.339 21.796 -14.054 1.00 38.19 273 GLU A CA 1
ATOM 2184 C C . GLU A 1 273 ? 2.143 20.889 -14.369 1.00 38.19 273 GLU A C 1
ATOM 2186 O O . GLU A 1 273 ? 2.155 19.671 -14.171 1.00 38.19 273 GLU A O 1
ATOM 2191 N N . LYS A 1 274 ? 1.088 21.546 -14.857 1.00 45.06 274 LYS A N 1
ATOM 2192 C CA . LYS A 1 274 ? -0.116 20.966 -15.444 1.00 45.06 274 LYS A CA 1
ATOM 2193 C C . LYS A 1 274 ? 0.230 20.332 -16.794 1.00 45.06 274 LYS A C 1
ATOM 2195 O O . LYS A 1 274 ? 0.653 21.039 -17.700 1.00 45.06 274 LYS A O 1
ATOM 2200 N N . GLY A 1 275 ? -0.066 19.046 -16.950 1.00 34.84 275 GLY A N 1
ATOM 2201 C CA . GLY A 1 275 ? -0.213 18.386 -18.248 1.00 34.84 275 GLY A CA 1
ATOM 2202 C C . GLY A 1 275 ? -1.646 17.888 -18.396 1.00 34.84 275 GLY A C 1
ATOM 2203 O O . GLY A 1 275 ? -2.018 16.900 -17.773 1.00 34.84 275 GLY A O 1
ATOM 2204 N N . SER A 1 276 ? -2.444 18.634 -19.158 1.00 45.44 276 SER A N 1
ATOM 2205 C CA . SER A 1 276 ? -3.778 18.271 -19.640 1.00 45.44 276 SER A CA 1
ATOM 2206 C C . SER A 1 276 ? -3.606 17.432 -20.900 1.00 45.44 276 SER A C 1
ATOM 2208 O O . SER A 1 276 ? -2.975 17.918 -21.834 1.00 45.44 276 SER A O 1
ATOM 2210 N N . LEU A 1 277 ? -4.153 16.219 -20.940 1.00 36.69 277 LEU A N 1
ATOM 2211 C CA . LEU A 1 277 ? -4.413 15.494 -22.183 1.00 36.69 277 LEU A CA 1
ATOM 2212 C C . LEU A 1 277 ? -5.632 14.593 -21.981 1.00 36.69 277 LEU A C 1
ATOM 2214 O O . LEU A 1 277 ? -5.685 13.796 -21.045 1.00 36.69 277 LEU A O 1
ATOM 2218 N N . ASP A 1 278 ? -6.610 14.829 -22.847 1.00 44.50 278 ASP A N 1
ATOM 2219 C CA . ASP A 1 278 ? -7.952 14.269 -22.873 1.00 44.50 278 ASP A CA 1
ATOM 2220 C C . ASP A 1 278 ? -7.964 12.743 -23.044 1.00 44.50 278 ASP A C 1
ATOM 2222 O O . ASP A 1 278 ? -7.427 12.205 -24.014 1.00 44.50 278 ASP A O 1
ATOM 2226 N N . PHE A 1 279 ? -8.643 12.060 -22.121 1.00 34.66 279 PHE A N 1
ATOM 2227 C CA . PHE A 1 279 ? -9.2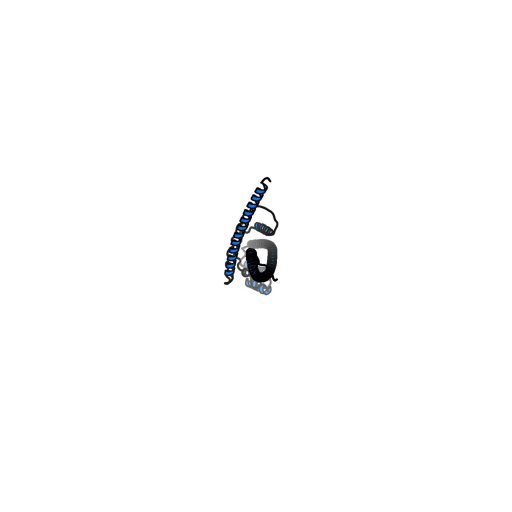90 10.767 -22.340 1.00 34.66 279 PHE A CA 1
ATOM 2228 C C . PHE A 1 279 ? -10.472 10.663 -21.356 1.00 34.66 279 PHE A C 1
ATOM 2230 O O . PHE A 1 279 ? -10.338 11.081 -20.205 1.00 34.66 279 PHE A O 1
ATOM 2237 N N . GLU A 1 280 ? -11.620 10.188 -21.846 1.00 44.03 280 GLU A N 1
ATOM 2238 C CA . GLU A 1 280 ? -12.966 10.166 -21.230 1.00 44.03 280 GLU A CA 1
ATOM 2239 C C . GLU A 1 280 ? -12.997 9.949 -19.698 1.00 44.03 280 GLU A C 1
ATOM 2241 O O . GLU A 1 280 ? -12.336 9.061 -19.166 1.00 44.03 280 GLU A O 1
ATOM 2246 N N . ASP A 1 281 ? -13.569 10.858 -18.902 1.00 50.94 281 ASP A N 1
ATOM 2247 C CA . ASP A 1 281 ? -14.992 11.170 -18.636 1.00 50.94 281 ASP A CA 1
ATOM 2248 C C . ASP A 1 281 ? -15.534 10.432 -17.382 1.00 50.94 281 ASP A C 1
ATOM 2250 O O . ASP A 1 281 ? -15.359 9.230 -17.186 1.00 50.94 281 ASP A O 1
ATOM 2254 N N . GLY A 1 282 ? -16.116 11.195 -16.451 1.00 48.03 282 GLY A N 1
ATOM 2255 C CA . GLY A 1 282 ? -16.773 10.716 -15.223 1.00 48.03 282 GLY A CA 1
ATOM 2256 C C . GLY A 1 282 ? -15.897 10.468 -13.981 1.00 48.03 282 GLY A C 1
ATOM 2257 O O . GLY A 1 282 ? -16.019 11.177 -12.986 1.00 48.03 282 GLY A O 1
ATOM 2258 N N . SER A 1 283 ? -15.016 9.461 -13.986 1.00 51.41 283 SER A N 1
ATOM 2259 C CA . SER A 1 283 ? -14.459 8.903 -12.726 1.00 51.41 283 SER A CA 1
ATOM 2260 C C . SER A 1 283 ? -13.292 9.691 -12.104 1.00 51.41 283 SER A C 1
ATOM 2262 O O . SER A 1 283 ? -13.026 9.576 -10.907 1.00 51.41 283 SER A O 1
ATOM 2264 N N . SER A 1 284 ? -12.563 10.472 -12.901 1.00 61.78 284 SER A N 1
ATOM 2265 C CA . SER A 1 284 ? -11.312 11.127 -12.477 1.00 61.78 284 SER A CA 1
ATOM 2266 C C . SER A 1 284 ? -11.549 12.433 -11.702 1.00 61.78 284 SER A C 1
ATOM 2268 O O . SER A 1 284 ? -10.754 12.822 -10.843 1.00 61.78 284 SER A O 1
ATOM 2270 N N . LEU A 1 285 ? -12.671 13.108 -11.969 1.00 68.06 285 LEU A N 1
ATOM 2271 C CA . LEU A 1 285 ? -12.992 14.403 -11.366 1.00 68.06 285 LEU A CA 1
ATOM 2272 C C . LEU A 1 285 ? -13.428 14.240 -9.905 1.00 68.06 285 LEU A C 1
ATOM 2274 O O . LEU A 1 285 ? -12.961 14.977 -9.038 1.00 68.06 285 LEU A O 1
ATOM 2278 N N . GLU A 1 286 ? -14.214 13.203 -9.621 1.00 73.62 286 GLU A N 1
ATOM 2279 C CA . GLU A 1 286 ? -14.642 12.864 -8.265 1.00 73.62 286 GLU A CA 1
ATOM 2280 C C . GLU A 1 286 ? -13.480 12.336 -7.412 1.00 73.62 286 GLU A C 1
ATOM 2282 O O . GLU A 1 286 ? -13.295 12.780 -6.281 1.00 73.62 286 GLU A O 1
ATOM 2287 N N . ALA A 1 287 ? -12.600 11.503 -7.979 1.00 76.75 287 ALA A N 1
ATOM 2288 C CA . ALA A 1 287 ? -11.373 11.069 -7.303 1.00 76.75 287 ALA A CA 1
ATOM 2289 C C . ALA A 1 287 ? -10.456 12.254 -6.948 1.00 76.75 287 ALA A C 1
ATOM 2291 O O . ALA A 1 287 ? -9.858 12.300 -5.871 1.00 76.75 287 ALA A O 1
ATOM 2292 N N . LYS A 1 288 ? -10.372 13.253 -7.833 1.00 80.12 288 LYS A N 1
ATOM 2293 C CA . LYS A 1 288 ? -9.615 14.483 -7.585 1.00 80.12 288 LYS A CA 1
ATOM 2294 C C . LYS A 1 288 ? -10.256 15.346 -6.498 1.00 80.12 288 LYS A C 1
ATOM 2296 O O . LYS A 1 288 ? -9.533 15.933 -5.695 1.00 80.12 288 LYS A O 1
ATOM 2301 N N . GLU A 1 289 ? -11.582 15.432 -6.457 1.00 84.94 289 GLU A N 1
ATOM 2302 C CA . GLU A 1 289 ? -12.301 16.173 -5.421 1.00 84.94 289 GLU A CA 1
ATOM 2303 C C . GLU A 1 289 ? -12.160 15.509 -4.045 1.00 84.94 289 GLU A C 1
ATOM 2305 O O . GLU A 1 289 ? -11.843 16.186 -3.066 1.00 84.94 289 GLU A O 1
ATOM 2310 N N . VAL A 1 290 ? -12.292 14.181 -3.981 1.00 84.06 290 VAL A N 1
ATOM 2311 C CA . VAL A 1 290 ? -12.066 13.392 -2.762 1.00 84.06 290 VAL A CA 1
ATOM 2312 C C . VAL A 1 290 ? -10.633 13.574 -2.261 1.00 84.06 290 VAL A C 1
ATOM 2314 O O . VAL A 1 290 ? -10.441 13.915 -1.096 1.00 84.06 290 VAL A O 1
ATOM 2317 N N . ALA A 1 291 ? -9.633 13.484 -3.141 1.00 85.75 291 ALA A N 1
ATOM 2318 C CA . ALA A 1 291 ? -8.237 13.710 -2.768 1.00 85.75 291 ALA A CA 1
ATOM 2319 C C . ALA A 1 291 ? -7.975 15.138 -2.249 1.00 85.75 291 ALA A C 1
ATOM 2321 O O . ALA A 1 291 ? -7.133 15.342 -1.372 1.00 85.75 291 ALA A O 1
ATOM 2322 N N . MET A 1 292 ? -8.686 16.150 -2.765 1.00 85.75 292 MET A N 1
ATOM 2323 C CA . MET A 1 292 ? -8.596 17.511 -2.227 1.00 85.75 292 MET A CA 1
ATOM 2324 C C . MET A 1 292 ? -9.229 17.618 -0.838 1.00 85.75 292 MET A C 1
ATOM 2326 O O . MET A 1 292 ? -8.603 18.201 0.046 1.00 85.75 292 MET A O 1
ATOM 2330 N N . ARG A 1 293 ? -10.403 17.009 -0.624 1.00 89.81 293 ARG A N 1
ATOM 2331 C CA . ARG A 1 293 ? -11.070 16.985 0.688 1.00 89.81 293 ARG A CA 1
ATOM 2332 C C . ARG A 1 293 ? -10.233 16.258 1.742 1.00 89.81 293 ARG A C 1
ATOM 2334 O O . ARG A 1 293 ? -10.051 16.779 2.839 1.00 89.81 293 ARG A O 1
ATOM 2341 N N . GLU A 1 294 ? -9.658 15.107 1.404 1.00 86.94 294 GLU A N 1
ATOM 2342 C CA . GLU A 1 294 ? -8.763 14.359 2.297 1.00 86.94 294 GLU A CA 1
ATOM 2343 C C . GLU A 1 294 ? -7.505 15.156 2.653 1.00 86.94 294 GLU A C 1
ATOM 2345 O O . GLU A 1 294 ? -7.080 15.177 3.810 1.00 86.94 294 GLU A O 1
ATOM 2350 N N . ARG A 1 295 ? -6.926 15.870 1.679 1.00 90.19 295 ARG A N 1
ATOM 2351 C CA . ARG A 1 295 ? -5.777 16.752 1.915 1.00 90.19 295 ARG A CA 1
ATOM 2352 C C . ARG A 1 295 ? -6.122 17.879 2.888 1.00 90.19 295 ARG A C 1
ATOM 2354 O O . ARG A 1 295 ? -5.303 18.189 3.752 1.00 90.19 295 ARG A O 1
ATOM 2361 N N . ASP A 1 296 ? -7.294 18.493 2.754 1.00 92.94 296 ASP A N 1
ATOM 2362 C CA . ASP A 1 296 ? -7.714 19.592 3.626 1.00 92.94 296 ASP A CA 1
ATOM 2363 C C . ASP A 1 296 ? -8.000 19.100 5.057 1.00 92.94 296 ASP A C 1
ATOM 2365 O O . ASP A 1 296 ? -7.508 19.706 6.012 1.00 92.94 296 ASP A O 1
ATOM 2369 N N . LEU A 1 297 ? -8.646 17.937 5.214 1.00 91.81 297 LEU A N 1
ATOM 2370 C CA . LEU A 1 297 ? -8.823 17.274 6.516 1.00 91.81 297 LEU A CA 1
ATOM 2371 C C . LEU A 1 297 ? -7.479 16.926 7.172 1.00 91.81 297 LEU A C 1
ATOM 2373 O O . LEU A 1 297 ? -7.262 17.196 8.355 1.00 91.81 297 LEU A O 1
ATOM 2377 N N . ALA A 1 298 ? -6.535 16.384 6.400 1.00 90.12 298 ALA A N 1
ATOM 2378 C CA . ALA A 1 298 ? -5.195 16.082 6.894 1.00 90.12 298 ALA A CA 1
ATOM 2379 C C . ALA A 1 298 ? -4.437 17.352 7.326 1.00 90.12 298 ALA A C 1
ATOM 2381 O O . ALA A 1 298 ? -3.678 17.331 8.301 1.00 90.12 298 ALA A O 1
ATOM 2382 N N . MET A 1 299 ? -4.637 18.476 6.630 1.00 88.31 299 MET A N 1
ATOM 2383 C CA . MET A 1 299 ? -4.047 19.761 7.009 1.00 88.31 299 MET A CA 1
ATOM 2384 C C . MET A 1 299 ? -4.640 20.309 8.310 1.00 88.31 299 MET A C 1
ATOM 2386 O O . MET A 1 299 ? -3.877 20.794 9.153 1.00 88.31 299 MET A O 1
ATOM 2390 N N . GLU A 1 300 ? -5.957 20.222 8.490 1.00 94.06 300 GLU A N 1
ATOM 2391 C CA . GLU A 1 300 ? -6.638 20.644 9.716 1.00 94.06 300 GLU A CA 1
ATOM 2392 C C . GLU A 1 300 ? -6.171 19.820 10.922 1.00 94.06 300 GLU A C 1
ATOM 2394 O O . GLU A 1 300 ? -5.739 20.378 11.937 1.00 94.06 300 GLU A O 1
ATOM 2399 N N . GLU A 1 301 ? -6.117 18.497 10.774 1.00 90.19 301 GLU A N 1
ATOM 2400 C CA . GLU A 1 301 ? -5.656 17.596 11.829 1.00 90.19 301 GLU A CA 1
ATOM 2401 C C . GLU A 1 301 ? -4.179 17.840 12.181 1.00 90.19 301 GLU A C 1
ATOM 2403 O O . GLU A 1 301 ? -3.803 17.903 13.356 1.00 90.19 301 GLU A O 1
ATOM 2408 N N . ALA A 1 302 ? -3.329 18.109 11.185 1.00 93.69 302 ALA A N 1
ATOM 2409 C CA . ALA A 1 302 ? -1.942 18.496 11.426 1.00 93.69 302 ALA A CA 1
ATOM 2410 C C . ALA A 1 302 ? -1.823 19.822 12.203 1.00 93.69 302 ALA A C 1
ATOM 2412 O O . ALA A 1 302 ? -0.919 19.987 13.029 1.00 93.69 302 ALA A O 1
ATOM 2413 N N . VAL A 1 303 ? -2.710 20.797 11.964 1.00 95.44 303 VAL A N 1
ATOM 2414 C CA . VAL A 1 303 ? -2.769 22.035 12.763 1.00 95.44 303 VAL A CA 1
ATOM 2415 C C . VAL A 1 303 ? -3.210 21.734 14.196 1.00 95.44 303 VAL A C 1
ATOM 2417 O O . VAL A 1 303 ? -2.559 22.208 15.134 1.00 95.44 303 VAL A O 1
ATOM 2420 N N . ARG A 1 304 ? -4.250 20.914 14.377 1.00 97.06 304 ARG A N 1
ATOM 2421 C CA . ARG A 1 304 ? -4.750 20.502 15.693 1.00 97.06 304 ARG A CA 1
ATOM 2422 C C . ARG A 1 304 ? -3.655 19.824 16.517 1.00 97.06 304 ARG A C 1
ATOM 2424 O O . ARG A 1 304 ? -3.372 20.256 17.636 1.00 97.06 304 ARG A O 1
ATOM 2431 N N . LEU A 1 305 ? -2.960 18.844 15.939 1.00 96.50 305 LEU A N 1
ATOM 2432 C CA . LEU A 1 305 ? -1.856 18.131 16.588 1.00 96.50 305 LEU A CA 1
ATOM 2433 C C . LEU A 1 305 ? -0.689 19.061 16.940 1.00 96.50 305 LEU A C 1
ATOM 2435 O O . LEU A 1 305 ? -0.155 18.987 18.048 1.00 96.50 305 LEU A O 1
ATOM 2439 N N . ARG A 1 306 ? -0.328 20.007 16.061 1.00 95.19 306 ARG A N 1
ATOM 2440 C CA . ARG A 1 306 ? 0.686 21.030 16.380 1.00 95.19 306 ARG A CA 1
ATOM 2441 C C . ARG A 1 306 ? 0.296 21.874 17.592 1.00 95.19 306 ARG A C 1
ATOM 2443 O O . ARG A 1 306 ? 1.164 22.203 18.402 1.00 95.19 306 ARG A O 1
ATOM 2450 N N . ASN A 1 307 ? -0.982 22.221 17.734 1.00 96.25 307 ASN A N 1
ATOM 2451 C CA . ASN A 1 307 ? -1.471 22.980 18.884 1.00 96.25 307 ASN A CA 1
ATOM 2452 C C . ASN A 1 307 ? -1.433 22.147 20.173 1.00 96.25 307 ASN A C 1
ATOM 2454 O O . ASN A 1 307 ? -0.957 22.656 21.188 1.00 96.25 307 ASN A O 1
ATOM 2458 N N . VAL A 1 308 ? -1.829 20.871 20.119 1.00 96.12 308 VAL A N 1
ATOM 2459 C CA . VAL A 1 308 ? -1.738 19.937 21.258 1.00 96.12 308 VAL A CA 1
ATOM 2460 C C . VAL A 1 308 ? -0.291 19.787 21.725 1.00 96.12 308 VAL A C 1
ATOM 2462 O O . VAL A 1 308 ? -0.000 20.005 22.899 1.00 96.12 308 VAL A O 1
ATOM 2465 N N . VAL A 1 309 ? 0.644 19.517 20.810 1.00 96.00 309 VAL A N 1
ATOM 2466 C CA . VAL A 1 309 ? 2.074 19.389 21.141 1.00 96.00 309 VAL A CA 1
ATOM 2467 C C . VAL A 1 309 ? 2.626 20.695 21.714 1.00 96.00 309 VAL A C 1
ATOM 2469 O O . VAL A 1 309 ? 3.401 20.687 22.673 1.00 96.00 309 VAL A O 1
ATOM 2472 N N . ARG A 1 310 ? 2.226 21.847 21.160 1.00 95.56 310 ARG A N 1
ATOM 2473 C CA . ARG A 1 310 ? 2.633 23.157 21.687 1.00 95.56 310 ARG A CA 1
ATOM 2474 C C . ARG A 1 310 ? 2.126 23.365 23.115 1.00 95.56 310 ARG A C 1
ATOM 2476 O O . ARG A 1 310 ? 2.881 23.890 23.933 1.00 95.56 310 ARG A O 1
ATOM 2483 N N . TRP A 1 311 ? 0.888 22.968 23.405 1.00 96.69 311 TRP A N 1
ATOM 2484 C CA . TRP A 1 311 ? 0.295 23.057 24.738 1.00 96.69 311 TRP A CA 1
ATOM 2485 C C . TRP A 1 311 ? 0.989 22.115 25.723 1.00 96.69 311 TRP A C 1
ATOM 2487 O O . TRP A 1 311 ? 1.479 22.583 26.745 1.00 96.69 311 TRP A O 1
ATOM 2497 N N . GLN A 1 312 ? 1.168 20.842 25.365 1.00 95.56 312 GLN A N 1
ATOM 2498 C CA . GLN A 1 312 ? 1.885 19.864 26.192 1.00 95.56 312 GLN A CA 1
ATOM 2499 C C . GLN A 1 312 ? 3.306 20.329 26.526 1.00 95.56 312 GLN A C 1
ATOM 2501 O O . GLN A 1 312 ? 3.749 20.217 27.663 1.00 95.56 312 GLN A O 1
ATOM 2506 N N . ARG A 1 313 ? 4.015 20.930 25.562 1.00 94.94 313 ARG A N 1
ATOM 2507 C CA . ARG A 1 313 ? 5.339 21.521 25.806 1.00 94.94 313 ARG A CA 1
ATOM 2508 C C . ARG A 1 313 ? 5.302 22.706 26.772 1.00 94.94 313 ARG A C 1
ATOM 2510 O O . ARG A 1 313 ? 6.275 22.911 27.490 1.00 94.94 313 ARG A O 1
ATOM 2517 N N . LYS A 1 314 ? 4.248 23.529 26.752 1.00 95.81 314 LYS A N 1
ATOM 2518 C CA . LYS A 1 314 ? 4.089 24.634 27.715 1.00 95.81 314 LYS A CA 1
ATOM 2519 C C . LYS A 1 314 ? 3.787 24.094 29.109 1.00 95.81 314 LYS A C 1
ATOM 2521 O O . LYS A 1 314 ? 4.460 24.497 30.046 1.00 95.81 314 LYS A O 1
ATOM 2526 N N . GLU A 1 315 ? 2.851 23.158 29.205 1.00 96.25 315 GLU A N 1
ATOM 2527 C CA . GLU A 1 315 ? 2.465 22.502 30.455 1.00 96.25 315 GLU A CA 1
ATOM 2528 C C . GLU A 1 315 ? 3.660 21.806 31.116 1.00 96.25 315 GLU A C 1
ATOM 2530 O O . GLU A 1 315 ? 3.945 22.033 32.289 1.00 96.25 315 GLU A O 1
ATOM 2535 N N . LEU A 1 316 ? 4.430 21.033 30.343 1.00 95.38 316 LEU A N 1
ATOM 2536 C CA . LEU A 1 316 ? 5.627 20.361 30.846 1.00 95.38 316 LEU A CA 1
ATOM 2537 C C . LEU A 1 316 ? 6.662 21.360 31.377 1.00 95.38 316 LEU A C 1
ATOM 2539 O O . LEU A 1 316 ? 7.207 21.151 32.455 1.00 95.38 316 LEU A O 1
ATOM 2543 N N . ARG A 1 317 ? 6.900 22.470 30.663 1.00 94.38 317 ARG A N 1
ATOM 2544 C CA . ARG A 1 317 ? 7.810 23.527 31.134 1.00 94.38 317 ARG A CA 1
ATOM 2545 C C . ARG A 1 317 ? 7.330 24.179 32.430 1.00 94.38 317 ARG A C 1
ATOM 2547 O O . ARG A 1 317 ? 8.158 24.438 33.294 1.00 94.38 317 ARG A O 1
ATOM 2554 N N . SER A 1 318 ? 6.027 24.427 32.579 1.00 94.12 318 SER A N 1
ATOM 2555 C CA . SER A 1 318 ? 5.472 24.967 33.827 1.00 94.12 318 SER A CA 1
ATOM 2556 C C . SER A 1 318 ? 5.675 24.007 34.997 1.00 94.12 318 SER A C 1
ATOM 2558 O O . SER A 1 318 ? 6.141 24.434 36.049 1.00 94.12 318 SER A O 1
ATOM 2560 N N . ARG A 1 319 ? 5.402 22.710 34.797 1.00 93.62 319 ARG A N 1
ATOM 2561 C CA . ARG A 1 319 ? 5.612 21.682 35.829 1.00 93.62 319 ARG A CA 1
ATOM 2562 C C . ARG A 1 319 ? 7.076 21.552 36.224 1.00 93.62 319 ARG A C 1
ATOM 2564 O O . ARG A 1 319 ? 7.373 21.462 37.406 1.00 93.62 319 ARG A O 1
ATOM 2571 N N . MET A 1 320 ? 7.991 21.588 35.256 1.00 90.00 320 MET A N 1
ATOM 2572 C CA . MET A 1 320 ? 9.428 21.574 35.541 1.00 90.00 320 MET A CA 1
ATOM 2573 C C . MET A 1 320 ? 9.856 22.784 36.380 1.00 90.00 320 MET A C 1
ATOM 2575 O O . MET A 1 320 ? 10.549 22.615 37.375 1.00 90.00 320 MET A O 1
ATOM 2579 N N . ALA A 1 321 ? 9.385 23.986 36.036 1.00 90.69 321 ALA A N 1
ATOM 2580 C CA . ALA A 1 321 ? 9.692 25.197 36.798 1.00 90.69 321 ALA A CA 1
ATOM 2581 C C . ALA A 1 321 ? 9.088 25.191 38.217 1.00 90.69 321 ALA A C 1
ATOM 2583 O O . ALA A 1 321 ? 9.597 25.858 39.115 1.00 90.69 321 ALA A O 1
ATOM 2584 N N . GLU A 1 322 ? 7.981 24.477 38.431 1.00 89.25 322 GLU A N 1
ATOM 2585 C CA . GLU A 1 322 ? 7.397 24.275 39.759 1.00 89.25 322 GLU A CA 1
ATOM 2586 C C . GLU A 1 322 ? 8.195 23.269 40.588 1.00 89.25 322 GLU A C 1
ATOM 2588 O O . GLU A 1 322 ? 8.486 23.554 41.746 1.00 89.25 322 GLU A O 1
ATOM 2593 N N . VAL A 1 323 ? 8.641 22.164 39.982 1.00 88.31 323 VAL A N 1
ATOM 2594 C CA . VAL A 1 323 ? 9.552 21.204 40.625 1.00 88.31 323 VAL A CA 1
ATOM 2595 C C . VAL A 1 323 ? 10.853 21.891 41.050 1.00 88.31 323 VAL A C 1
ATOM 2597 O O . VAL A 1 323 ? 11.227 21.792 42.212 1.00 88.31 323 VAL A O 1
ATOM 2600 N N . GLU A 1 324 ? 11.483 22.682 40.176 1.00 88.00 324 GLU A N 1
ATOM 2601 C CA . GLU A 1 324 ? 12.692 23.456 40.517 1.00 88.00 324 GLU A CA 1
ATOM 2602 C C . GLU A 1 324 ? 12.454 24.454 41.669 1.00 88.00 324 GLU A C 1
ATOM 2604 O O . GLU A 1 324 ? 13.338 24.707 42.493 1.00 88.00 324 GLU A O 1
ATOM 2609 N N . ARG A 1 325 ? 11.245 25.022 41.768 1.00 87.44 325 ARG A N 1
ATOM 2610 C CA . ARG A 1 325 ? 10.870 25.935 42.858 1.00 87.44 325 ARG A CA 1
ATOM 2611 C C . ARG A 1 325 ? 10.630 25.203 44.179 1.00 87.44 325 ARG A C 1
ATOM 2613 O O . ARG A 1 325 ? 10.949 25.750 45.227 1.00 87.44 325 ARG A O 1
ATOM 2620 N N . GLU A 1 326 ? 10.060 24.002 44.150 1.00 84.00 326 GLU A N 1
ATOM 2621 C CA . GLU A 1 326 ? 9.887 23.176 45.351 1.00 84.00 326 GLU A CA 1
ATOM 2622 C C . GLU A 1 326 ? 11.218 22.580 45.829 1.00 84.00 326 GLU A C 1
ATOM 2624 O O . GLU A 1 326 ? 11.467 22.540 47.030 1.00 84.00 326 GLU A O 1
ATOM 2629 N N . GLU A 1 327 ? 12.116 22.202 44.916 1.00 81.06 327 GLU A N 1
ATOM 2630 C CA . GLU A 1 327 ? 13.453 21.691 45.255 1.00 81.06 327 GLU A CA 1
ATOM 2631 C C . GLU A 1 327 ? 14.394 22.768 45.821 1.00 81.06 327 GLU A C 1
ATOM 2633 O O . GLU A 1 327 ? 15.320 22.450 46.567 1.00 81.06 327 GLU A O 1
ATOM 2638 N N . SER A 1 328 ? 14.160 24.045 45.501 1.00 80.19 328 SER A N 1
ATOM 2639 C CA . SER A 1 328 ? 14.955 25.178 46.001 1.00 80.19 328 SER A CA 1
ATOM 2640 C C . SER A 1 328 ? 14.478 25.739 47.347 1.00 80.19 328 SER A C 1
ATOM 2642 O O . SER A 1 328 ? 15.141 26.615 47.910 1.00 80.19 328 SER A O 1
ATOM 2644 N N . LYS A 1 329 ? 13.371 25.232 47.908 1.00 78.00 329 LYS A N 1
ATOM 2645 C CA . LYS A 1 329 ? 12.958 25.572 49.276 1.00 78.00 329 LYS A CA 1
ATOM 2646 C C . LYS A 1 329 ? 13.783 24.756 50.283 1.00 78.00 329 LYS A C 1
ATOM 2648 O O . LYS A 1 329 ? 13.809 23.529 50.186 1.00 78.00 329 LYS A O 1
ATOM 2653 N N . PRO A 1 330 ? 14.452 25.394 51.261 1.00 60.28 330 PRO A N 1
ATOM 2654 C CA . PRO A 1 330 ? 15.137 24.663 52.321 1.00 60.28 330 PRO A CA 1
ATOM 2655 C C . PRO A 1 330 ? 14.114 23.872 53.152 1.00 60.28 330 PRO A C 1
ATOM 2657 O O . PRO A 1 330 ? 13.060 24.408 53.499 1.00 60.28 330 PRO A O 1
ATOM 2660 N N . LYS A 1 331 ? 14.423 22.594 53.405 1.00 60.12 331 LYS A N 1
ATOM 2661 C CA . LYS A 1 331 ? 13.608 21.666 54.205 1.00 60.12 331 LYS A CA 1
ATOM 2662 C C . LYS A 1 331 ? 13.477 22.091 55.659 1.00 60.12 331 LYS A C 1
ATOM 2664 O O . LYS A 1 331 ? 14.488 22.580 56.213 1.00 60.12 331 LYS A O 1
#

Solvent-accessible surface area (backbone atoms only — not comparable to full-atom values): 19936 Å² total; per-residue (Å²): 140,82,85,75,84,83,77,52,72,71,55,55,53,55,52,49,54,48,51,51,52,52,51,51,53,50,50,53,50,52,52,51,51,53,52,52,50,53,50,49,55,51,49,56,52,49,50,54,49,50,55,50,54,52,51,52,54,52,52,50,53,51,49,54,51,50,53,51,50,53,51,54,51,51,52,50,51,50,53,50,52,50,52,54,52,51,52,50,51,52,52,52,53,53,51,52,52,50,52,52,50,54,50,53,52,51,52,52,52,52,53,52,50,53,52,52,52,53,50,55,50,51,53,50,51,55,52,52,51,52,54,51,50,56,51,50,55,49,51,52,52,52,50,51,52,51,52,52,54,51,50,51,55,49,52,52,48,52,53,51,62,69,70,52,72,93,81,64,63,77,67,60,58,50,53,52,54,62,64,48,50,58,68,74,54,64,81,55,74,94,83,70,92,66,85,73,52,74,64,59,55,50,54,46,40,34,73,77,68,68,44,70,94,65,73,82,56,79,60,56,66,55,42,60,64,50,76,75,48,77,86,74,74,94,74,80,91,79,83,81,72,82,82,66,65,64,65,62,64,67,59,71,76,71,81,74,86,83,92,86,84,87,80,90,78,87,85,79,88,80,84,82,81,87,80,89,78,93,73,91,76,79,67,67,61,55,54,50,50,50,53,49,52,52,50,51,52,53,50,51,51,54,51,52,51,51,50,51,55,53,47,53,55,49,53,51,51,52,52,51,57,47,50,56,54,59,71,68,50,86,130

Foldseek 3Di:
DDDDDDDDPVRVVVVVVVVVVVVVVVVVVVVVVVVVVVVVVVVVVVVVVVVVVVVVVVVVVVVVVVVVVVVVVVVVVVVVVVVVVVVVVVVVVVVVVVVVVVVVVVVVVVVVVVVVVVVVVVVVVVVVVVVVVVVVVVVVVVVVVVVVVVVVVVVVVVVVVVPDDPPDDPVVVVVVCVVCVVVVVVPDDPDDDDDDDPVNVLVCCCVPVVDDNDDPPPCVVVVVVVVVDDDPDDDDPDDDDPPPPVVVVVVVVPPDDDDDDDDDDDDDDDDDDDDDDDDDDDDVVVVVVVVVVVVVVVVVVVVVVVVVVVVVVVVVVVVVVVVVVVVPDDD

Sequence (331 aa):
MMNGPSLSWTSMVNEIDHNVTIHLGSKEFTSLIEENQTMKVSLEKNLKREESNKLEKEVEARAASKNLHYGLMEDLEKATQEINHLNSQIKMIQGTNKLLQEYNNSLQQYNLQLQADAIKNGDTISKLQKEKNALVEIITRLTDQASLLRNQCKNMRHSIDASLPLNGNHEDYILLRWSIFPLVYTMHAPGWVGVPRPKAIIDWLQNEMGYPSQLPFVDRSARSARETWSPCGVFSFKDCSPERATVTVHQNTFVHGVVAPAEGVKVRRWEKEKGSLDFEDGSSLEAKEVAMRERDLAMEEAVRLRNVVRWQRKELRSRMAEVEREESKPK

pLDDT: mean 76.0, std 23.51, range [29.77, 98.75]

Secondary structure (DSSP, 8-state):
--------HHHHHHHHHHHHHHHHHHHHHHHHHHHHHHHHHHHHHHHHHHHHHHHHHHHHHHHHHHHHHHHHHHHHHHHHHHHHHHHHHHHHHHHHHHHHHHHHHHHHHHHHHHHHHHHHHHHHHHHHHHHHHHHHHHHHHHHHHHHHHHHHHHHHHHHHHHHS-TTS-HHHHHHHHHHHHHHHHTTS-TT--SSPPHHHHHHHHHHHH---SS---THHHHHHHHHT-------------GGGHHHHHSSGGGSS-----------PPPP----------SHHHHHHHHHHHHHHHHHHHHHHHHHHHHHHHHHHHHHHHHHHHHHTS--

Radius of gyration: 64.1 Å; Cα contacts (8 Å, |Δi|>4): 9; chains: 1; bounding box: 130×45×215 Å

Mean predicted aligned error: 21.77 Å

Organism: Vanilla planifolia (NCBI:txid51239)

InterPro domains:
  IPR029131 HAUS augmin-like complex subunit 5 [PF14817] (198-329)
  IPR044706 AUGMIN subunit 5, plant [PTHR34968] (195-329)